Protein AF-0000000073322825 (afdb_homodimer)

Nearest PDB structures (foldseek):
  4peq-assembly2_D  TM=6.341E-01  e=3.362E+00  Bos taurus
  4peq-assembly1_B  TM=6.415E-01  e=4.597E+00  Bos taurus
  4b5w-assembly1_C  TM=5.321E-01  e=7.582E+00  Escherichia coli ATCC 8739
  4peq-assembly2_D  TM=6.323E-01  e=3.858E+00  Bos taurus
  4b5w-assembly1_C  TM=5.317E-01  e=6.401E+00  Escherichia coli ATCC 8739

Structure (mmCIF, N/CA/C/O backbone):
data_AF-0000000073322825-model_v1
#
loop_
_entity.id
_entity.type
_entity.pdbx_description
1 polymer 'F-box domain-containing protein'
#
loop_
_atom_site.group_PDB
_atom_site.id
_atom_site.type_symbol
_atom_site.label_atom_id
_atom_site.label_alt_id
_atom_site.label_comp_id
_atom_site.label_asym_id
_atom_site.label_entity_id
_atom_site.label_seq_id
_atom_site.pdbx_PDB_ins_code
_atom_site.Cartn_x
_atom_site.Cartn_y
_atom_site.Cartn_z
_atom_site.occupancy
_atom_site.B_iso_or_equiv
_atom_site.auth_seq_id
_atom_site.auth_comp_id
_atom_site.auth_asym_id
_atom_site.auth_atom_id
_atom_site.pdbx_PDB_model_num
ATOM 1 N N . MET A 1 1 ? 10.461 -23.422 11.938 1 33.81 1 MET A N 1
ATOM 2 C CA . MET A 1 1 ? 11.148 -22.219 11.445 1 33.81 1 MET A CA 1
ATOM 3 C C . MET A 1 1 ? 10.32 -20.969 11.688 1 33.81 1 MET A C 1
ATOM 5 O O . MET A 1 1 ? 9.141 -20.922 11.328 1 33.81 1 MET A O 1
ATOM 9 N N . GLU A 1 2 ? 10.523 -20.312 12.672 1 39.19 2 GLU A N 1
ATOM 10 C CA . GLU A 1 2 ? 9.805 -19.172 13.25 1 39.19 2 GLU A CA 1
ATOM 11 C C . GLU A 1 2 ? 9.414 -18.156 12.172 1 39.19 2 GLU A C 1
ATOM 13 O O . GLU A 1 2 ? 10.188 -17.906 11.242 1 39.19 2 GLU A O 1
ATOM 18 N N . LYS A 1 3 ? 8.266 -18.156 11.656 1 46.22 3 LYS A N 1
ATOM 19 C CA . LYS A 1 3 ? 7.719 -17.234 10.656 1 46.22 3 LYS A CA 1
ATOM 20 C C . LYS A 1 3 ? 8.398 -15.875 10.734 1 46.22 3 LYS A C 1
ATOM 22 O O . LYS A 1 3 ? 8.336 -15.203 11.758 1 46.22 3 LYS A O 1
ATOM 27 N N . GLU A 1 4 ? 9.648 -15.734 10.367 1 50.84 4 GLU A N 1
ATOM 28 C CA . GLU A 1 4 ? 10.375 -14.469 10.422 1 50.84 4 GLU A CA 1
ATOM 29 C C . GLU A 1 4 ? 9.492 -13.305 9.992 1 50.84 4 GLU A C 1
ATOM 31 O O . GLU A 1 4 ? 9.172 -13.164 8.812 1 50.84 4 GLU A O 1
ATOM 36 N N . GLU A 1 5 ? 8.477 -13.062 10.82 1 55.41 5 GLU A N 1
ATOM 37 C CA . GLU A 1 5 ? 7.727 -11.836 10.562 1 55.41 5 GLU A CA 1
ATOM 38 C C . GLU A 1 5 ? 8.648 -10.727 10.047 1 55.41 5 GLU A C 1
ATOM 40 O O . GLU A 1 5 ? 9.805 -10.641 10.453 1 55.41 5 GLU A O 1
ATOM 45 N N . ALA A 1 6 ? 8.398 -10.297 8.891 1 61.34 6 ALA A N 1
ATOM 46 C CA . ALA A 1 6 ? 9.18 -9.148 8.445 1 61.34 6 ALA A CA 1
ATOM 47 C C . ALA A 1 6 ? 9.383 -8.148 9.578 1 61.34 6 ALA A C 1
ATOM 49 O O . ALA A 1 6 ? 8.5 -7.961 10.414 1 61.34 6 ALA A O 1
ATOM 50 N N . GLY A 1 7 ? 10.617 -7.754 9.867 1 70.19 7 GLY A N 1
ATOM 51 C CA . GLY A 1 7 ? 11.023 -6.805 10.898 1 70.19 7 GLY A CA 1
ATOM 52 C C . GLY A 1 7 ? 10.047 -5.656 11.062 1 70.19 7 GLY A C 1
ATOM 53 O O . GLY A 1 7 ? 9.75 -5.242 12.188 1 70.19 7 GLY A O 1
ATOM 54 N N . ILE A 1 8 ? 9.297 -5.32 9.922 1 74.44 8 ILE A N 1
ATOM 55 C CA . ILE A 1 8 ? 8.414 -4.16 10.008 1 74.44 8 ILE A CA 1
ATOM 56 C C . ILE A 1 8 ? 7.125 -4.551 10.734 1 74.44 8 ILE A C 1
ATOM 58 O O . ILE A 1 8 ? 6.516 -3.723 11.406 1 74.44 8 ILE A O 1
ATOM 62 N N . ASP A 1 9 ? 6.789 -5.762 10.656 1 76.94 9 ASP A N 1
ATOM 63 C CA . ASP A 1 9 ? 5.566 -6.219 11.312 1 76.94 9 ASP A CA 1
ATOM 64 C C . ASP A 1 9 ? 5.719 -6.172 12.836 1 76.94 9 ASP A C 1
ATOM 66 O O . ASP A 1 9 ? 4.723 -6.102 13.555 1 76.94 9 ASP A O 1
ATOM 70 N N . ARG A 1 10 ? 6.91 -6.18 13.219 1 82.12 10 ARG A N 1
ATOM 71 C CA . ARG A 1 10 ? 7.168 -6.133 14.656 1 82.12 10 ARG A CA 1
ATOM 72 C C . ARG A 1 10 ? 7.199 -4.691 15.156 1 82.12 10 ARG A C 1
ATOM 74 O O . ARG A 1 10 ? 7.102 -4.449 16.359 1 82.12 10 ARG A O 1
ATOM 81 N N . LEU A 1 11 ? 7.285 -3.787 14.273 1 87.44 11 LEU A N 1
ATOM 82 C CA . LEU A 1 11 ? 7.348 -2.379 14.656 1 87.44 11 LEU A CA 1
ATOM 83 C C . LEU A 1 11 ? 5.953 -1.834 14.945 1 87.44 11 LEU A C 1
ATOM 85 O O . LEU A 1 11 ? 5.07 -1.881 14.078 1 87.44 11 LEU A O 1
ATOM 89 N N . PRO A 1 12 ? 5.75 -1.306 16.234 1 93.94 12 PRO A N 1
ATOM 90 C CA . PRO A 1 12 ? 4.461 -0.673 16.516 1 93.94 12 PRO A CA 1
ATOM 91 C C . PRO A 1 12 ? 4.133 0.461 15.547 1 93.94 12 PRO A C 1
ATOM 93 O O . PRO A 1 12 ? 5.023 1.219 15.148 1 93.94 12 PRO A O 1
ATOM 96 N N . ILE A 1 13 ? 2.893 0.511 15.203 1 94.06 13 ILE A N 1
ATOM 97 C CA . ILE A 1 13 ? 2.436 1.501 14.234 1 94.06 13 ILE A CA 1
ATOM 98 C C . ILE A 1 13 ? 2.736 2.906 14.75 1 94.06 13 ILE A C 1
ATOM 100 O O . ILE A 1 13 ? 3.062 3.805 13.969 1 94.06 13 ILE A O 1
ATOM 104 N N . ASP A 1 14 ? 2.645 3.066 16.062 1 94.75 14 ASP A N 1
ATOM 105 C CA . ASP A 1 14 ? 2.889 4.375 16.656 1 94.75 14 ASP A CA 1
ATOM 106 C C . ASP A 1 14 ? 4.336 4.816 16.453 1 94.75 14 ASP A C 1
ATOM 108 O O . ASP A 1 14 ? 4.602 5.992 16.203 1 94.75 14 ASP A O 1
ATOM 112 N N . LEU A 1 15 ? 5.207 3.875 16.562 1 95.44 15 LEU A N 1
ATOM 113 C CA . LEU A 1 15 ? 6.609 4.191 16.297 1 95.44 15 LEU A CA 1
ATOM 114 C C . LEU A 1 15 ? 6.832 4.535 14.836 1 95.44 15 LEU A C 1
ATOM 116 O O . LEU A 1 15 ? 7.551 5.488 14.523 1 95.44 15 LEU A O 1
ATOM 120 N N . LEU A 1 16 ? 6.285 3.756 13.938 1 95.62 16 LEU A N 1
ATOM 121 C CA . LEU A 1 16 ? 6.391 4.039 12.508 1 95.62 16 LEU A CA 1
ATOM 122 C C . LEU A 1 16 ? 5.82 5.418 12.188 1 95.62 16 LEU A C 1
ATOM 124 O O . LEU A 1 16 ? 6.438 6.191 11.445 1 95.62 16 LEU A O 1
ATOM 128 N N . ALA A 1 17 ? 4.719 5.723 12.781 1 95.75 17 ALA A N 1
ATOM 129 C CA . ALA A 1 17 ? 4.113 7.043 12.602 1 95.75 17 ALA A CA 1
ATOM 130 C C . ALA A 1 17 ? 5.039 8.141 13.109 1 95.75 17 ALA A C 1
ATOM 132 O O . ALA A 1 17 ? 5.137 9.211 12.5 1 95.75 17 ALA A O 1
ATOM 133 N N . TYR A 1 18 ? 5.645 7.926 14.266 1 96.31 18 TYR A N 1
ATOM 134 C CA . TYR A 1 18 ? 6.594 8.883 14.82 1 96.31 18 TYR A CA 1
ATOM 135 C C . TYR A 1 18 ? 7.738 9.141 13.852 1 96.31 18 TYR A C 1
ATOM 137 O O . TYR A 1 18 ? 8.109 10.289 13.609 1 96.31 18 TYR A O 1
ATOM 145 N N . ILE A 1 19 ? 8.289 8.07 13.273 1 95.81 19 ILE A N 1
ATOM 146 C CA . ILE A 1 19 ? 9.367 8.188 12.305 1 95.81 19 ILE A CA 1
ATOM 147 C C . ILE A 1 19 ? 8.898 9.016 11.109 1 95.81 19 ILE A C 1
ATOM 149 O O . ILE A 1 19 ? 9.594 9.938 10.68 1 95.81 19 ILE A O 1
ATOM 153 N N . PHE A 1 20 ? 7.762 8.797 10.609 1 96.06 20 PHE A N 1
ATOM 154 C CA . PHE A 1 20 ? 7.254 9.531 9.461 1 96.06 20 PHE A CA 1
ATOM 155 C C . PHE A 1 20 ? 6.922 10.969 9.852 1 96.06 20 PHE A C 1
ATOM 157 O O . PHE A 1 20 ? 6.957 11.867 9.008 1 96.06 20 PHE A O 1
ATOM 164 N N . GLY A 1 21 ? 6.609 11.156 11.086 1 94.75 21 GLY A N 1
ATOM 165 C CA . GLY A 1 21 ? 6.383 12.5 11.594 1 94.75 21 GLY A CA 1
ATOM 166 C C . GLY A 1 21 ? 7.617 13.383 11.516 1 94.75 21 GLY A C 1
ATOM 167 O O . GLY A 1 21 ? 7.512 14.609 11.516 1 94.75 21 GLY A O 1
ATOM 168 N N . LEU A 1 22 ? 8.766 12.758 11.461 1 94.81 22 LEU A N 1
ATOM 169 C CA . LEU A 1 22 ? 10.016 13.492 11.352 1 94.81 22 LEU A CA 1
ATOM 170 C C . LEU A 1 22 ? 10.242 13.977 9.922 1 94.81 22 LEU A C 1
ATOM 172 O O . LEU A 1 22 ? 11.086 14.844 9.688 1 94.81 22 LEU A O 1
ATOM 176 N N . ILE A 1 23 ? 9.531 13.414 8.992 1 92.31 23 ILE A N 1
ATOM 177 C CA . ILE A 1 23 ? 9.602 13.836 7.602 1 92.31 23 ILE A CA 1
ATOM 178 C C . ILE A 1 23 ? 8.688 15.039 7.383 1 92.31 23 ILE A C 1
ATOM 180 O O . ILE A 1 23 ? 7.461 14.922 7.457 1 92.31 23 ILE A O 1
ATOM 184 N N . THR A 1 24 ? 9.242 16.109 7.109 1 85.88 24 THR A N 1
ATOM 185 C CA . THR A 1 24 ? 8.484 17.359 7.121 1 85.88 24 THR A CA 1
ATOM 186 C C . THR A 1 24 ? 7.809 17.594 5.773 1 85.88 24 THR A C 1
ATOM 188 O O . THR A 1 24 ? 6.617 17.906 5.719 1 85.88 24 THR A O 1
ATOM 191 N N . PRO A 1 25 ? 8.609 17.438 4.711 1 86 25 PRO A N 1
ATOM 192 C CA . PRO A 1 25 ? 7.949 17.734 3.436 1 86 25 PRO A CA 1
ATOM 193 C C . PRO A 1 25 ? 6.859 16.703 3.094 1 86 25 PRO A C 1
ATOM 195 O O . PRO A 1 25 ? 7.105 15.5 3.131 1 86 25 PRO A O 1
ATOM 198 N N . PHE A 1 26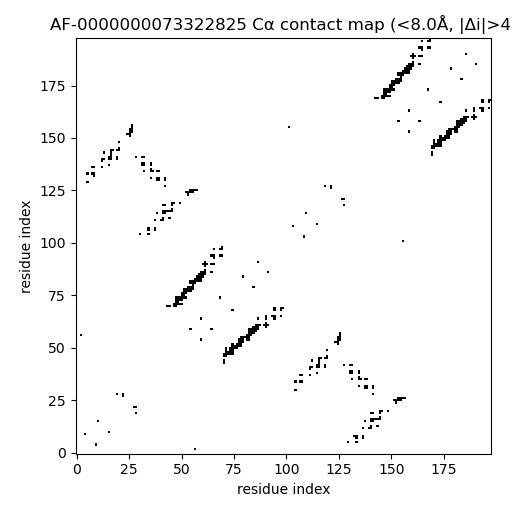 ? 5.758 17.094 2.738 1 86.19 26 PHE A N 1
ATOM 199 C CA . PHE A 1 26 ? 4.648 16.234 2.33 1 86.19 26 PHE A CA 1
ATOM 200 C C . PHE A 1 26 ? 5.039 15.367 1.139 1 86.19 26 PHE A C 1
ATOM 202 O O . PHE A 1 26 ? 4.613 14.219 1.033 1 86.19 26 PHE A O 1
ATOM 209 N N . THR A 1 27 ? 5.816 15.93 0.306 1 83.81 27 THR A N 1
ATOM 210 C CA . THR A 1 27 ? 6.219 15.227 -0.907 1 83.81 27 THR A CA 1
ATOM 211 C C . THR A 1 27 ? 6.902 13.898 -0.565 1 83.81 27 THR A C 1
ATOM 213 O O . THR A 1 27 ? 6.691 12.898 -1.245 1 83.81 27 THR A O 1
ATOM 216 N N . ASP A 1 28 ? 7.66 14 0.464 1 87.62 28 ASP A N 1
ATOM 217 C CA . ASP A 1 28 ? 8.375 12.789 0.86 1 87.62 28 ASP A CA 1
ATOM 218 C C . ASP A 1 28 ? 7.414 11.75 1.436 1 87.62 28 ASP A C 1
ATOM 220 O O . ASP A 1 28 ? 7.562 10.547 1.184 1 87.62 28 ASP A O 1
ATOM 224 N N . LEU A 1 29 ? 6.434 12.133 2.182 1 90.38 29 LEU A N 1
ATOM 225 C CA . LEU A 1 29 ? 5.426 11.227 2.717 1 90.38 29 LEU A CA 1
ATOM 226 C C . LEU A 1 29 ? 4.574 10.641 1.599 1 90.38 29 LEU A C 1
ATOM 228 O O . LEU A 1 29 ? 4.305 9.43 1.582 1 90.38 29 LEU A O 1
ATOM 232 N N . ALA A 1 30 ? 4.195 11.508 0.739 1 87.19 30 ALA A N 1
ATOM 233 C CA . ALA A 1 30 ? 3.416 11.062 -0.414 1 87.19 30 ALA A CA 1
ATOM 234 C C . ALA A 1 30 ? 4.191 10.047 -1.244 1 87.19 30 ALA A C 1
ATOM 236 O O . ALA A 1 30 ? 3.609 9.102 -1.789 1 87.19 30 ALA A O 1
ATOM 237 N N . GLN A 1 31 ? 5.469 10.258 -1.362 1 89.31 31 GLN A N 1
ATOM 238 C CA . GLN A 1 31 ? 6.312 9.336 -2.119 1 89.31 31 GLN A CA 1
ATOM 239 C C . GLN A 1 31 ? 6.348 7.957 -1.464 1 89.31 31 GLN A C 1
ATOM 241 O O . GLN A 1 31 ? 6.328 6.934 -2.152 1 89.31 31 GLN A O 1
ATOM 246 N N . ALA A 1 32 ? 6.457 7.945 -0.155 1 92.06 32 ALA A N 1
ATOM 247 C CA . ALA A 1 32 ? 6.441 6.668 0.553 1 92.06 32 ALA A CA 1
ATOM 248 C C . ALA A 1 32 ? 5.164 5.891 0.255 1 92.06 32 ALA A C 1
ATOM 250 O O . ALA A 1 32 ? 5.207 4.684 -0.008 1 92.06 32 ALA A O 1
ATOM 251 N N . SER A 1 33 ? 4.066 6.555 0.236 1 91.5 33 SER A N 1
ATOM 252 C CA . SER A 1 33 ? 2.783 5.922 -0.064 1 91.5 33 SER A CA 1
ATOM 253 C C . SER A 1 33 ? 2.717 5.473 -1.521 1 91.5 33 SER A C 1
ATOM 255 O O . SER A 1 33 ? 2.215 4.391 -1.818 1 91.5 33 SER A O 1
ATOM 257 N N . SER A 1 34 ? 3.215 6.332 -2.371 1 89.88 34 SER A N 1
ATOM 258 C CA . SER A 1 34 ? 3.197 6.016 -3.795 1 89.88 34 SER A CA 1
ATOM 259 C C . SER A 1 34 ? 4.055 4.793 -4.102 1 89.88 34 SER A C 1
ATOM 261 O O . SER A 1 34 ? 3.662 3.938 -4.895 1 89.88 34 SER A O 1
ATOM 263 N N . VAL A 1 35 ? 5.207 4.746 -3.531 1 93.38 35 VAL A N 1
ATOM 264 C CA . VAL A 1 35 ? 6.086 3.592 -3.697 1 93.38 35 VAL A CA 1
ATOM 265 C C . VAL A 1 35 ? 5.363 2.326 -3.244 1 93.38 35 VAL A C 1
ATOM 267 O O . VAL A 1 35 ? 5.375 1.312 -3.945 1 93.38 35 VAL A O 1
ATOM 270 N N . CYS A 1 36 ? 4.73 2.422 -2.107 1 94.69 36 CYS A N 1
ATOM 271 C CA . CYS A 1 36 ? 3.99 1.275 -1.593 1 94.69 36 CYS A CA 1
ATOM 272 C C . CYS A 1 36 ? 2.893 0.855 -2.562 1 94.69 36 CYS A C 1
ATOM 274 O O . CYS A 1 36 ? 2.689 -0.336 -2.799 1 94.69 36 CYS A O 1
ATOM 276 N N . ARG A 1 37 ? 2.258 1.767 -3.096 1 93.5 37 ARG A N 1
ATOM 277 C CA . ARG A 1 37 ? 1.212 1.46 -4.066 1 93.5 37 ARG A CA 1
ATOM 278 C C . ARG A 1 37 ? 1.789 0.751 -5.289 1 93.5 37 ARG A C 1
ATOM 280 O O . ARG A 1 37 ? 1.232 -0.244 -5.754 1 93.5 37 ARG A O 1
ATOM 287 N N . LYS A 1 38 ? 2.814 1.226 -5.781 1 94.5 38 LYS A N 1
ATOM 288 C CA . LYS A 1 38 ? 3.438 0.665 -6.98 1 94.5 38 LYS A CA 1
ATOM 289 C C . LYS A 1 38 ? 3.951 -0.749 -6.719 1 94.5 38 LYS A C 1
ATOM 291 O O . LYS A 1 38 ? 3.793 -1.636 -7.562 1 94.5 38 LYS A O 1
ATOM 296 N N . TRP A 1 39 ? 4.598 -0.937 -5.617 1 95.38 39 TRP A N 1
ATOM 297 C CA . TRP A 1 39 ? 5.082 -2.262 -5.242 1 95.38 39 TRP A CA 1
ATOM 298 C C . TRP A 1 39 ? 3.93 -3.258 -5.152 1 95.38 39 TRP A C 1
ATOM 300 O O . TRP A 1 39 ? 4.027 -4.375 -5.668 1 95.38 39 TRP A O 1
ATOM 310 N N . LYS A 1 40 ? 2.91 -2.832 -4.562 1 95.38 40 LYS A N 1
ATOM 311 C CA . LYS A 1 40 ? 1.752 -3.711 -4.43 1 95.38 40 LYS A CA 1
ATOM 312 C C . LYS A 1 40 ? 1.177 -4.074 -5.797 1 95.38 40 LYS A C 1
ATOM 314 O O . LYS A 1 40 ? 0.806 -5.227 -6.035 1 95.38 40 LYS A O 1
ATOM 319 N N . GLU A 1 41 ? 1.138 -3.102 -6.609 1 95.81 41 GLU A N 1
ATOM 320 C CA . GLU A 1 41 ? 0.657 -3.373 -7.961 1 95.81 41 GLU A CA 1
ATOM 321 C C . GLU A 1 41 ? 1.585 -4.336 -8.695 1 95.81 41 GLU A C 1
ATOM 323 O O . GLU A 1 41 ? 1.124 -5.215 -9.422 1 95.81 41 GLU A O 1
ATOM 328 N N . GLY A 1 42 ? 2.838 -4.137 -8.562 1 96.06 42 GLY A N 1
ATOM 329 C CA . GLY A 1 42 ? 3.799 -5.062 -9.141 1 96.06 42 GLY A CA 1
ATOM 330 C C . GLY A 1 42 ? 3.635 -6.484 -8.648 1 96.06 42 GLY A C 1
ATOM 331 O O . GLY A 1 42 ? 3.674 -7.434 -9.43 1 96.06 42 GLY A O 1
ATOM 332 N N . VAL A 1 43 ? 3.416 -6.648 -7.379 1 96.06 43 VAL A N 1
ATOM 333 C CA . VAL A 1 43 ? 3.199 -7.965 -6.789 1 96.06 43 VAL A CA 1
ATOM 334 C C . VAL A 1 43 ? 1.938 -8.594 -7.379 1 96.06 43 VAL A C 1
ATOM 336 O O . VAL A 1 43 ? 1.949 -9.758 -7.781 1 96.06 43 VAL A O 1
ATOM 339 N N . LYS A 1 44 ? 0.86 -7.848 -7.426 1 95.56 44 LYS A N 1
ATOM 340 C CA . LYS A 1 44 ? -0.404 -8.336 -7.973 1 95.56 44 LYS A CA 1
ATOM 341 C C . LYS A 1 44 ? -0.231 -8.82 -9.406 1 95.56 44 LYS A C 1
ATOM 343 O O . LYS A 1 44 ? -0.708 -9.898 -9.766 1 95.56 44 LYS A O 1
ATOM 348 N N . GLN A 1 45 ? 0.434 -8.039 -10.156 1 96.19 45 GLN A N 1
ATOM 349 C CA . GLN A 1 45 ? 0.633 -8.406 -11.555 1 96.19 45 GLN A CA 1
ATOM 350 C C . GLN A 1 45 ? 1.507 -9.648 -11.68 1 96.19 45 GLN A C 1
ATOM 352 O O . GLN A 1 45 ? 1.275 -10.492 -12.547 1 96.19 45 GLN A O 1
ATOM 357 N N . SER A 1 46 ? 2.486 -9.734 -10.906 1 95.56 46 SER A N 1
ATOM 358 C CA . SER A 1 46 ? 3.33 -10.93 -10.898 1 95.56 46 SER A CA 1
ATOM 359 C C . SER A 1 46 ? 2.521 -12.172 -10.562 1 95.56 46 SER A C 1
ATOM 361 O O . SER A 1 46 ? 2.66 -13.203 -11.227 1 95.56 46 SER A O 1
ATOM 363 N N . LEU A 1 47 ? 1.72 -12.078 -9.523 1 93.75 47 LEU A N 1
ATOM 364 C CA . LEU A 1 47 ? 0.874 -13.195 -9.117 1 93.75 47 LEU A CA 1
ATOM 365 C C . LEU A 1 47 ? -0.067 -13.602 -10.242 1 93.75 47 LEU A C 1
ATOM 367 O O . LEU A 1 47 ? -0.311 -14.789 -10.453 1 93.75 47 LEU A O 1
ATOM 371 N N . ALA A 1 48 ? -0.541 -12.633 -10.93 1 94.19 48 ALA A N 1
ATOM 372 C CA . ALA A 1 48 ? -1.486 -12.883 -12.016 1 94.19 48 ALA A CA 1
ATOM 373 C C . ALA A 1 48 ? -0.855 -13.734 -13.109 1 94.19 48 ALA A C 1
ATOM 375 O O . ALA A 1 48 ? -1.556 -14.461 -13.82 1 94.19 48 ALA A O 1
ATOM 376 N N . GLN A 1 49 ? 0.399 -13.711 -13.195 1 93.69 49 GLN A N 1
ATOM 377 C CA . GLN A 1 49 ? 1.106 -14.383 -14.281 1 93.69 49 GLN A CA 1
ATOM 378 C C . GLN A 1 49 ? 1.552 -15.781 -13.867 1 93.69 49 GLN A C 1
ATOM 380 O O . GLN A 1 49 ? 2.035 -16.562 -14.703 1 93.69 49 GLN A O 1
ATOM 385 N N . ARG A 1 50 ? 1.325 -16.109 -12.711 1 92.25 50 ARG A N 1
ATOM 386 C CA . ARG A 1 50 ? 1.813 -17.406 -12.211 1 92.25 50 ARG A CA 1
ATOM 387 C C . ARG A 1 50 ? 0.841 -18.531 -12.555 1 92.25 50 ARG A C 1
ATOM 389 O O . ARG A 1 50 ? -0.376 -18.344 -12.5 1 92.25 50 ARG A O 1
ATOM 396 N N . ASN A 1 51 ? 1.43 -19.703 -12.836 1 92 51 ASN A N 1
ATOM 397 C CA . ASN A 1 51 ? 0.629 -20.875 -13.133 1 92 51 ASN A CA 1
ATOM 398 C C . ASN A 1 51 ? 0.463 -21.766 -11.906 1 92 51 ASN A C 1
ATOM 400 O O . ASN A 1 51 ? -0.411 -22.641 -11.875 1 92 51 ASN A O 1
ATOM 404 N N . SER A 1 52 ? 1.314 -21.531 -10.961 1 89.19 52 SER A N 1
ATOM 405 C CA . SER A 1 52 ? 1.259 -22.328 -9.734 1 89.19 52 SER A CA 1
ATOM 406 C C . SER A 1 52 ? 1.56 -21.453 -8.516 1 89.19 52 SER A C 1
ATOM 408 O O . SER A 1 52 ? 2.369 -20.531 -8.586 1 89.19 52 SER A O 1
ATOM 410 N N . LEU A 1 53 ? 0.874 -21.75 -7.434 1 87.31 53 LEU A N 1
ATOM 411 C CA . LEU A 1 53 ? 1.097 -21.062 -6.164 1 87.31 53 LEU A CA 1
ATOM 412 C C . LEU A 1 53 ? 1.081 -22.047 -5 1 87.31 53 LEU A C 1
ATOM 414 O O . LEU A 1 53 ? 0.306 -23 -5.004 1 87.31 53 LEU A O 1
ATOM 418 N N . SER A 1 54 ? 2.043 -21.797 -4.152 1 83.62 54 SER A N 1
ATOM 419 C CA . SER A 1 54 ? 2.064 -22.547 -2.898 1 83.62 54 SER A CA 1
ATOM 420 C C . SER A 1 54 ? 1.957 -21.609 -1.695 1 83.62 54 SER A C 1
ATOM 422 O O . SER A 1 54 ? 2.756 -20.688 -1.548 1 83.62 54 SER A O 1
ATOM 424 N N . PHE A 1 55 ? 1.014 -21.859 -0.869 1 80.69 55 PHE A N 1
ATOM 425 C CA . PHE A 1 55 ? 0.802 -21.031 0.305 1 80.69 55 PHE A CA 1
ATOM 426 C C . PHE A 1 55 ? 1.473 -21.625 1.531 1 80.69 55 PHE A C 1
ATOM 428 O O . PHE A 1 55 ? 1.14 -21.281 2.666 1 80.69 55 PHE A O 1
ATOM 435 N N . SER A 1 56 ? 2.357 -22.469 1.244 1 72.12 56 SER A N 1
ATOM 436 C CA . SER A 1 56 ? 3.07 -23.078 2.355 1 72.12 56 SER A CA 1
ATOM 437 C C . SER A 1 56 ? 3.693 -22.031 3.27 1 72.12 56 SER A C 1
ATOM 439 O O . SER A 1 56 ? 4.379 -21.125 2.801 1 72.12 56 SER A O 1
ATOM 441 N N . GLY A 1 57 ? 3.32 -22.094 4.641 1 67.56 57 GLY A N 1
ATOM 442 C CA . GLY A 1 57 ? 3.889 -21.188 5.633 1 67.56 57 GLY A CA 1
ATOM 443 C C . GLY A 1 57 ? 3.068 -19.938 5.84 1 67.56 57 GLY A C 1
ATOM 444 O O . GLY A 1 57 ? 3.465 -19.047 6.598 1 67.56 57 GLY A O 1
ATOM 445 N N . TRP A 1 58 ? 1.975 -19.844 5.102 1 71.81 58 TRP A N 1
ATOM 446 C CA . TRP A 1 58 ? 1.151 -18.656 5.23 1 71.81 58 TRP A CA 1
ATOM 447 C C . TRP A 1 58 ? -0.251 -19 5.715 1 71.81 58 TRP A C 1
ATOM 449 O O . TRP A 1 58 ? -0.86 -19.953 5.227 1 71.81 58 TRP A O 1
ATOM 459 N N . LYS A 1 59 ? -0.556 -18.375 6.816 1 72.94 59 LYS A N 1
ATOM 460 C CA . LYS A 1 59 ? -1.932 -18.547 7.273 1 72.94 59 LYS A CA 1
ATOM 461 C C . LYS A 1 59 ? -2.898 -17.719 6.438 1 72.94 59 LYS A C 1
ATOM 463 O O . LYS A 1 59 ? -2.775 -16.484 6.371 1 72.94 59 LYS A O 1
ATOM 468 N N . MET A 1 60 ? -3.754 -18.484 5.691 1 75.31 60 MET A N 1
ATOM 469 C CA . MET A 1 60 ? -4.699 -17.781 4.82 1 75.31 60 MET A CA 1
ATOM 470 C C . MET A 1 60 ? -6.133 -18.031 5.273 1 75.31 60 MET A C 1
ATOM 472 O O . MET A 1 60 ? -6.48 -19.125 5.695 1 75.31 60 MET A O 1
ATOM 476 N N . ASP A 1 61 ? -6.816 -16.953 5.359 1 77.44 61 ASP A N 1
ATOM 477 C CA . ASP A 1 61 ? -8.25 -17.094 5.566 1 77.44 61 ASP A CA 1
ATOM 478 C C . ASP A 1 61 ? -9 -17.141 4.238 1 77.44 61 ASP A C 1
ATOM 480 O O . ASP A 1 61 ? -8.391 -17 3.174 1 77.44 61 ASP A O 1
ATOM 484 N N . ASP A 1 62 ? -10.312 -17.344 4.348 1 77.81 62 ASP A N 1
ATOM 485 C CA . ASP A 1 62 ? -11.125 -17.547 3.152 1 77.81 62 ASP A CA 1
ATOM 486 C C . ASP A 1 62 ? -11.094 -16.312 2.254 1 77.81 62 ASP A C 1
ATOM 488 O O . ASP A 1 62 ? -10.977 -16.422 1.033 1 77.81 62 ASP A O 1
ATOM 492 N N . ASP A 1 63 ? -11.219 -15.211 2.844 1 81.06 63 ASP A N 1
ATOM 493 C CA . ASP A 1 63 ? -11.266 -13.977 2.07 1 81.06 63 ASP A CA 1
ATOM 494 C C . ASP A 1 63 ? -9.945 -13.727 1.353 1 81.06 63 ASP A C 1
ATOM 496 O O . ASP A 1 63 ? -9.93 -13.406 0.161 1 81.06 63 ASP A O 1
ATOM 500 N N . SER A 1 64 ? -8.922 -13.898 2.086 1 81.38 64 SER A N 1
ATOM 501 C CA . SER A 1 64 ? -7.605 -13.672 1.499 1 81.38 64 SER A CA 1
ATOM 502 C C . SER A 1 64 ? -7.312 -14.688 0.396 1 81.38 64 SER A C 1
ATOM 504 O O . SER A 1 64 ? -6.742 -14.336 -0.639 1 81.38 64 SER A O 1
ATOM 506 N N . THR A 1 65 ? -7.68 -15.922 0.663 1 80.56 65 THR A N 1
ATOM 507 C CA . THR A 1 65 ? -7.477 -16.953 -0.345 1 80.56 65 THR A CA 1
ATOM 508 C C . THR A 1 65 ? -8.25 -16.625 -1.618 1 80.56 65 THR A C 1
ATOM 510 O O . THR A 1 65 ? -7.711 -16.719 -2.723 1 80.56 65 THR A O 1
ATOM 513 N N . THR A 1 66 ? -9.477 -16.203 -1.45 1 82.56 66 THR A N 1
ATOM 514 C CA . THR A 1 66 ? -10.312 -15.867 -2.594 1 82.56 66 THR A CA 1
ATOM 515 C C . THR A 1 66 ? -9.711 -14.711 -3.383 1 82.56 66 THR A C 1
ATOM 517 O O . THR A 1 66 ? -9.664 -14.75 -4.613 1 82.56 66 THR A O 1
ATOM 520 N N . ARG A 1 67 ? -9.273 -13.781 -2.713 1 85.19 67 ARG A N 1
ATOM 521 C CA . ARG A 1 67 ? -8.664 -12.617 -3.355 1 85.19 67 ARG A CA 1
ATOM 522 C C . ARG A 1 67 ? -7.445 -13.016 -4.18 1 85.19 67 ARG A C 1
ATOM 524 O O . ARG A 1 67 ? -7.28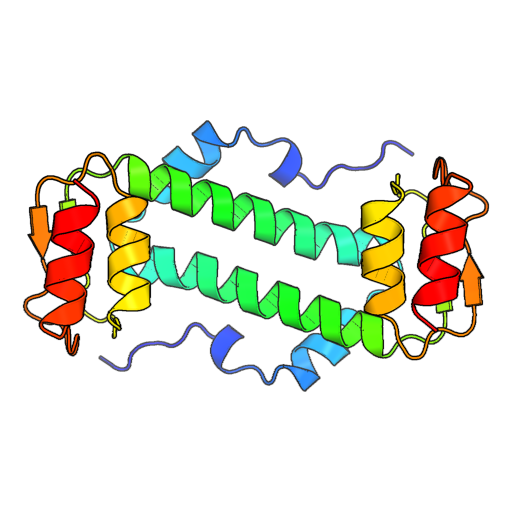5 -12.57 -5.316 1 85.19 67 ARG A O 1
ATOM 531 N N . LEU A 1 68 ? -6.699 -13.875 -3.631 1 85.69 68 LEU A N 1
ATOM 532 C CA . LEU A 1 68 ? -5.465 -14.289 -4.285 1 85.69 68 LEU A CA 1
ATOM 533 C C . LEU A 1 68 ? -5.762 -15.125 -5.527 1 85.69 68 LEU A C 1
ATOM 535 O O . LEU A 1 68 ? -5.094 -14.984 -6.551 1 85.69 68 LEU A O 1
ATOM 539 N N . VAL A 1 69 ? -6.703 -15.961 -5.363 1 83.88 69 VAL A N 1
ATOM 540 C CA . VAL A 1 69 ? -7.059 -16.828 -6.484 1 83.88 69 VAL A CA 1
ATOM 541 C C . VAL A 1 69 ? -7.617 -15.984 -7.629 1 83.88 69 VAL A C 1
ATOM 543 O O . VAL A 1 69 ? -7.34 -16.25 -8.797 1 83.88 69 VAL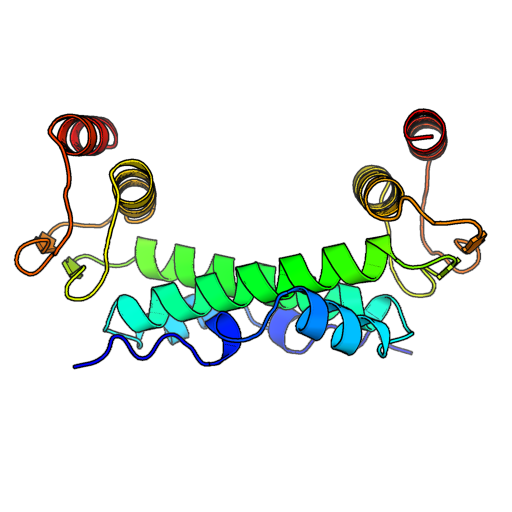 A O 1
ATOM 546 N N . ARG A 1 70 ? -8.383 -15.047 -7.277 1 86.38 70 ARG A N 1
ATOM 547 C CA . ARG A 1 70 ? -8.938 -14.148 -8.289 1 86.38 70 ARG A CA 1
ATOM 548 C C . ARG A 1 70 ? -7.828 -13.352 -8.969 1 86.38 70 ARG A C 1
ATOM 550 O O . ARG A 1 70 ? -7.914 -13.062 -10.164 1 86.38 70 ARG A O 1
ATOM 557 N N . LEU A 1 71 ? -6.871 -13.008 -8.219 1 88.69 71 LEU A N 1
ATOM 558 C CA . LEU A 1 71 ? -5.742 -12.242 -8.734 1 88.69 71 LEU A CA 1
ATOM 559 C C . LEU A 1 71 ? -4.895 -13.086 -9.68 1 88.69 71 LEU A C 1
ATOM 561 O O . LEU A 1 71 ? -4.359 -12.57 -10.664 1 88.69 71 LEU A O 1
ATOM 565 N N . ALA A 1 72 ? -4.836 -14.305 -9.336 1 88.75 72 ALA A N 1
ATOM 566 C CA . ALA A 1 72 ? -4.035 -15.219 -10.141 1 88.75 72 ALA A CA 1
ATOM 567 C C . ALA A 1 72 ? -4.883 -15.883 -11.219 1 88.75 72 ALA A C 1
ATOM 569 O O . ALA A 1 72 ? -5.188 -17.078 -11.133 1 88.75 72 ALA A O 1
ATOM 570 N N . TYR A 1 73 ? -5.156 -15.305 -12.273 1 86 73 TYR A N 1
ATOM 571 C CA . TYR A 1 73 ? -6.105 -15.773 -13.273 1 86 73 TYR A CA 1
ATOM 572 C C . TYR A 1 73 ? -5.48 -16.844 -14.156 1 86 73 TYR A C 1
ATOM 574 O O . TYR A 1 73 ? -6.188 -17.578 -14.852 1 86 73 TYR A O 1
ATOM 582 N N . ASN A 1 74 ? -4.25 -16.938 -14.195 1 88.62 74 ASN A N 1
ATOM 583 C CA . ASN A 1 74 ? -3.57 -17.969 -14.977 1 88.62 74 ASN A CA 1
ATOM 584 C C 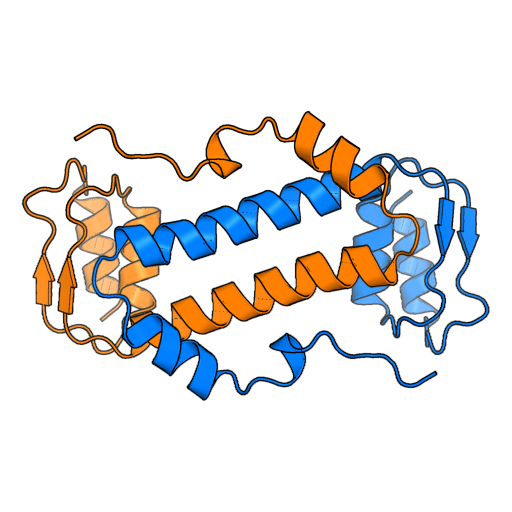. ASN A 1 74 ? -3.244 -19.188 -14.133 1 88.62 74 ASN A C 1
ATOM 586 O O . ASN A 1 74 ? -2.562 -20.109 -14.594 1 88.62 74 ASN A O 1
ATOM 590 N N . LEU A 1 75 ? -3.723 -19.25 -12.969 1 88.5 75 LEU A N 1
ATOM 591 C CA . LEU A 1 75 ? -3.344 -20.281 -12.016 1 88.5 75 LEU A CA 1
ATOM 592 C C . LEU A 1 75 ? -3.857 -21.641 -12.461 1 88.5 75 LEU A C 1
ATOM 594 O O . LEU A 1 75 ? -5.039 -21.797 -12.773 1 88.5 75 LEU A O 1
ATOM 598 N N . LYS A 1 76 ? -3.041 -22.688 -12.453 1 89.44 76 LYS A N 1
ATOM 599 C CA . LYS A 1 76 ? -3.381 -24.062 -12.797 1 89.44 76 LYS A CA 1
ATOM 600 C C . LYS A 1 76 ? -3.242 -24.984 -11.594 1 89.44 76 LYS A C 1
ATOM 602 O O . LYS A 1 76 ? -3.961 -25.984 -11.484 1 89.44 76 LYS A O 1
ATOM 607 N N . GLU A 1 77 ? -2.285 -24.656 -10.727 1 87.69 77 GLU A N 1
ATOM 608 C CA . GLU A 1 77 ? -2.035 -25.484 -9.555 1 87.69 77 GLU A CA 1
ATOM 609 C C . GLU A 1 77 ? -1.955 -24.641 -8.289 1 87.69 77 GLU A C 1
ATOM 611 O O . GLU A 1 77 ? -1.293 -23.594 -8.273 1 87.69 77 GLU A O 1
ATOM 616 N N . LEU A 1 78 ? -2.646 -25.078 -7.277 1 83.94 78 LEU A N 1
ATOM 617 C CA . LEU A 1 78 ? -2.604 -24.438 -5.973 1 83.94 78 LEU A CA 1
ATOM 618 C C . LEU A 1 78 ? -2.309 -25.438 -4.871 1 83.94 78 LEU A C 1
ATOM 620 O O . LEU A 1 78 ? -3.029 -26.438 -4.723 1 83.94 78 LEU A O 1
ATOM 624 N N . ASP A 1 79 ? -1.276 -25.188 -4.305 1 81.5 79 ASP A N 1
ATOM 625 C CA . ASP A 1 79 ? -0.887 -26.016 -3.172 1 81.5 79 ASP A CA 1
ATOM 626 C C . ASP A 1 79 ? -1.214 -25.328 -1.849 1 81.5 79 ASP A C 1
ATOM 628 O O . ASP A 1 79 ? -0.632 -24.281 -1.521 1 81.5 79 ASP A O 1
ATOM 632 N N . MET A 1 80 ? -2.145 -25.953 -1.103 1 74.88 80 MET A N 1
ATOM 633 C CA . MET A 1 80 ? -2.578 -25.406 0.181 1 74.88 80 MET A CA 1
ATOM 634 C C . MET A 1 80 ? -2.127 -26.297 1.332 1 74.88 80 MET A C 1
ATOM 636 O O . MET A 1 80 ? -2.561 -26.109 2.471 1 74.88 80 MET A O 1
ATOM 640 N N . SER A 1 81 ? -1.631 -27.625 1.003 1 65.94 81 SER A N 1
ATOM 641 C CA . SER A 1 81 ? -1.4 -28.734 1.916 1 65.94 81 SER A CA 1
ATOM 642 C C . SER A 1 81 ? -0.763 -28.266 3.219 1 65.94 81 SER A C 1
ATOM 644 O O . SER A 1 81 ? -1.033 -28.812 4.285 1 65.94 81 SER A O 1
ATOM 646 N N . ARG A 1 82 ? 0.295 -27.703 3.248 1 58.38 82 ARG A N 1
ATOM 647 C CA . ARG A 1 82 ? 0.978 -27.438 4.512 1 58.38 82 ARG A CA 1
ATOM 648 C C . ARG A 1 82 ? 0.32 -26.281 5.258 1 58.38 82 ARG A C 1
ATOM 650 O O . ARG A 1 82 ? 0.96 -25.625 6.078 1 58.38 82 ARG A O 1
ATOM 657 N N . TRP A 1 83 ? -0.763 -26 4.77 1 54.09 83 TRP A N 1
ATOM 658 C CA . TRP A 1 83 ? -1.338 -24.734 5.184 1 54.09 83 TRP A CA 1
ATOM 659 C C . TRP A 1 83 ? -2.037 -24.859 6.535 1 54.09 83 TRP A C 1
ATOM 661 O O . TRP A 1 83 ? -2.617 -25.906 6.84 1 54.09 83 TRP A O 1
ATOM 671 N N . GLY A 1 84 ? -1.471 -24.453 7.5 1 55.91 84 GLY A N 1
ATOM 672 C CA . GLY A 1 84 ? -2.316 -23.984 8.586 1 55.91 84 GLY A CA 1
ATOM 673 C C . GLY A 1 84 ? -3.576 -23.297 8.109 1 55.91 84 GLY A C 1
ATOM 674 O O . GLY A 1 84 ? -4.148 -22.469 8.828 1 55.91 84 GLY A O 1
ATOM 675 N N . CYS A 1 85 ? -3.814 -23.297 6.762 1 55.34 85 CYS A N 1
ATOM 676 C CA . CYS A 1 85 ? -4.91 -22.531 6.172 1 55.34 85 CYS A CA 1
ATOM 677 C C . CYS A 1 85 ? -6.25 -23.203 6.441 1 55.34 85 CYS A C 1
ATOM 679 O O . CYS A 1 85 ? -6.379 -24.422 6.301 1 55.34 85 CYS A O 1
ATOM 681 N N . GLN A 1 86 ? -6.906 -22.766 7.328 1 61.75 86 GLN A N 1
ATOM 682 C CA . GLN A 1 86 ? -8.281 -23.203 7.562 1 61.75 86 GLN A CA 1
ATOM 683 C C . GLN A 1 86 ? -9.211 -22.719 6.457 1 61.75 86 GLN A C 1
ATOM 685 O O . GLN A 1 86 ? -9.797 -21.641 6.566 1 61.75 86 GLN A O 1
ATOM 690 N N . ILE A 1 87 ? -8.945 -23.156 5.234 1 63.78 87 ILE A N 1
ATOM 691 C CA . ILE A 1 87 ? -9.938 -22.781 4.238 1 63.78 87 ILE A CA 1
ATOM 692 C C . ILE A 1 87 ? -11.242 -23.531 4.504 1 63.78 87 ILE A C 1
ATOM 694 O O . ILE A 1 87 ? -11.234 -24.734 4.758 1 63.78 87 ILE A O 1
ATOM 698 N N . THR A 1 88 ? -12.148 -22.812 4.797 1 67.62 88 THR A N 1
ATOM 699 C CA . THR A 1 88 ? -13.453 -23.406 5.047 1 67.62 88 THR A CA 1
ATOM 700 C C . THR A 1 88 ? -14.18 -23.703 3.736 1 67.62 88 THR A C 1
ATOM 702 O O . THR A 1 88 ? -13.672 -23.391 2.658 1 67.62 88 THR A O 1
ATOM 705 N N . ASP A 1 89 ? -15.266 -24.438 3.82 1 69.25 89 ASP A N 1
ATOM 706 C CA . ASP A 1 89 ? -16.141 -24.719 2.688 1 69.25 89 ASP A CA 1
ATOM 707 C C . ASP A 1 89 ? -16.531 -23.438 1.95 1 69.25 89 ASP A C 1
ATOM 709 O O . ASP A 1 89 ? -16.625 -23.438 0.722 1 69.25 89 ASP A O 1
ATOM 713 N N . ASN A 1 90 ? -16.656 -22.422 2.609 1 65 90 ASN A N 1
ATOM 714 C CA . ASN A 1 90 ? -17 -21.141 2.021 1 65 90 ASN A CA 1
ATOM 715 C C . ASN A 1 90 ? -15.883 -20.609 1.121 1 65 90 ASN A C 1
ATOM 717 O O . ASN A 1 90 ? -16.156 -20.094 0.034 1 65 90 ASN A O 1
ATOM 721 N N . GLY A 1 91 ? -14.781 -20.812 1.601 1 65.25 91 GLY A N 1
ATOM 722 C CA . GLY A 1 91 ? -13.648 -20.391 0.795 1 65.25 91 GLY A CA 1
ATOM 723 C C . GLY A 1 91 ? -13.531 -21.141 -0.514 1 65.25 91 GLY A C 1
ATOM 724 O O . GLY A 1 91 ? -13.305 -20.547 -1.566 1 65.25 91 GLY A O 1
ATOM 725 N N . LEU A 1 92 ? -13.695 -22.438 -0.348 1 71.06 92 LEU A N 1
ATOM 726 C CA . LEU A 1 92 ? -13.664 -23.281 -1.537 1 71.06 92 LEU A CA 1
ATOM 727 C C . LEU A 1 92 ? -14.742 -22.859 -2.533 1 71.06 92 LEU A C 1
ATOM 729 O O . LEU A 1 92 ? -14.5 -22.844 -3.742 1 71.06 92 LEU A O 1
ATOM 733 N N . TYR A 1 93 ? -15.82 -22.547 -1.983 1 69 93 TYR A N 1
ATOM 734 C CA . TYR A 1 93 ? -16.938 -22.094 -2.816 1 69 93 TYR A CA 1
ATOM 735 C C . TYR A 1 93 ? -16.578 -20.797 -3.539 1 69 93 TYR A C 1
ATOM 737 O O . TYR A 1 93 ? -16.828 -20.672 -4.742 1 69 93 TYR A O 1
ATOM 745 N N . GLN A 1 94 ? -16.047 -19.969 -2.926 1 67.62 94 GLN A N 1
ATOM 746 C CA . GLN A 1 94 ? -15.688 -18.688 -3.51 1 67.62 94 GLN A CA 1
ATOM 747 C C . GLN A 1 94 ? -14.664 -18.859 -4.629 1 67.62 94 GLN A C 1
ATOM 749 O O . GLN A 1 94 ? -14.734 -18.172 -5.648 1 67.62 94 GLN A O 1
ATOM 754 N N . ILE A 1 95 ? -13.82 -19.656 -4.367 1 69 95 ILE A N 1
ATOM 755 C CA . ILE A 1 95 ? -12.781 -19.938 -5.359 1 69 95 ILE A CA 1
ATOM 756 C C . ILE A 1 95 ? -13.422 -20.547 -6.609 1 69 95 ILE A C 1
ATOM 758 O O . ILE A 1 95 ? -13.023 -20.219 -7.73 1 69 95 ILE A O 1
ATOM 762 N N . SER A 1 96 ? -14.352 -21.359 -6.402 1 71.19 96 SER A N 1
ATOM 763 C CA . SER A 1 96 ? -15.016 -22 -7.527 1 71.19 96 SER A CA 1
ATOM 764 C C . SER A 1 96 ? -15.773 -20.984 -8.375 1 71.19 96 SER A C 1
ATOM 766 O O . SER A 1 96 ? -15.984 -21.203 -9.57 1 71.19 96 SER A O 1
ATOM 768 N N . LEU A 1 97 ? -16.203 -19.938 -7.695 1 63.62 97 LEU A N 1
ATOM 769 C CA . LEU A 1 97 ? -16.969 -18.922 -8.406 1 63.62 97 LEU A CA 1
ATOM 770 C C . LEU A 1 97 ? -16.047 -17.984 -9.172 1 63.62 97 LEU A C 1
ATOM 772 O O . LEU A 1 97 ? -16.484 -17.312 -10.109 1 63.62 97 LEU A O 1
ATOM 776 N N . ALA A 1 98 ? -14.961 -17.891 -8.805 1 59.22 98 ALA A N 1
ATOM 777 C CA . ALA A 1 98 ? -14.047 -16.953 -9.445 1 59.22 98 ALA A CA 1
ATOM 778 C C . ALA A 1 98 ? -13.578 -17.469 -10.797 1 59.22 98 ALA A C 1
ATOM 780 O O . ALA A 1 98 ? -12.977 -16.734 -11.578 1 59.22 98 ALA A O 1
ATOM 781 N N . ASN A 1 99 ? -13.672 -18.719 -11.148 1 55.41 99 ASN A N 1
ATOM 782 C CA . ASN A 1 99 ? -13.398 -19.312 -12.461 1 55.41 99 ASN A CA 1
ATOM 783 C C . ASN A 1 99 ? -14.57 -19.109 -13.414 1 55.41 99 ASN A C 1
ATOM 785 O O . ASN A 1 99 ? -15.727 -19.312 -13.039 1 55.41 99 ASN A O 1
ATOM 789 N N . MET B 1 1 ? 12.609 22.922 -10.172 1 33.56 1 MET B N 1
ATOM 790 C CA . MET B 1 1 ? 13.195 21.734 -9.555 1 33.56 1 MET B CA 1
ATOM 791 C C . MET B 1 1 ? 12.422 20.469 -9.938 1 33.56 1 MET B C 1
ATOM 793 O O . MET B 1 1 ? 11.195 20.438 -9.812 1 33.56 1 MET B O 1
ATOM 797 N N . GLU B 1 2 ? 12.812 19.828 -10.883 1 39.31 2 GLU B N 1
ATOM 798 C CA . GLU B 1 2 ? 12.219 18.688 -11.578 1 39.31 2 GLU B CA 1
ATOM 799 C C . GLU B 1 2 ? 11.641 17.688 -10.586 1 39.31 2 GLU B C 1
ATOM 801 O O . GLU B 1 2 ? 12.242 17.422 -9.539 1 39.31 2 GLU B O 1
ATOM 806 N N . LYS B 1 3 ? 10.406 17.75 -10.234 1 45.69 3 LYS B N 1
ATOM 807 C CA . LYS B 1 3 ? 9.695 16.844 -9.344 1 45.69 3 LYS B CA 1
ATOM 808 C C . LYS B 1 3 ? 10.359 15.477 -9.305 1 45.69 3 LYS B C 1
ATOM 810 O O . LYS B 1 3 ? 10.445 14.797 -10.328 1 45.69 3 LYS B O 1
ATOM 815 N N . GLU B 1 4 ? 11.531 15.289 -8.75 1 51.31 4 GLU B N 1
ATOM 816 C CA . GLU B 1 4 ? 12.242 14.016 -8.688 1 51.31 4 GLU B CA 1
ATOM 817 C C . GLU B 1 4 ? 11.281 12.859 -8.43 1 51.31 4 GLU B C 1
ATOM 819 O O . GLU B 1 4 ? 10.758 12.711 -7.32 1 51.31 4 GLU B O 1
ATOM 824 N N . GLU B 1 5 ? 10.438 12.625 -9.43 1 55.03 5 GLU B N 1
ATOM 825 C CA . GLU B 1 5 ? 9.641 11.406 -9.32 1 55.03 5 GLU B CA 1
ATOM 826 C C . GLU B 1 5 ? 10.445 10.289 -8.656 1 55.03 5 GLU B C 1
ATOM 828 O O . GLU B 1 5 ? 11.664 10.195 -8.828 1 55.03 5 GLU B O 1
ATOM 833 N N . ALA B 1 6 ? 9.984 9.859 -7.555 1 61 6 ALA B N 1
ATOM 834 C CA . ALA B 1 6 ? 10.664 8.695 -6.98 1 61 6 ALA B CA 1
ATOM 835 C C . ALA B 1 6 ? 11.062 7.699 -8.062 1 61 6 ALA B C 1
ATOM 837 O O . ALA B 1 6 ? 10.328 7.516 -9.039 1 61 6 ALA B O 1
ATOM 838 N N . GLY B 1 7 ? 12.32 7.293 -8.148 1 69.94 7 GLY B N 1
ATOM 839 C CA . GLY B 1 7 ? 12.891 6.34 -9.086 1 69.94 7 GLY B CA 1
ATOM 840 C C . GLY B 1 7 ? 11.953 5.195 -9.414 1 69.94 7 GLY B C 1
ATOM 841 O O . GLY B 1 7 ? 11.867 4.77 -10.57 1 69.94 7 GLY B O 1
ATOM 842 N N . ILE B 1 8 ? 11.016 4.867 -8.43 1 74.56 8 ILE B N 1
ATOM 843 C CA . ILE B 1 8 ? 10.148 3.717 -8.656 1 74.56 8 ILE B CA 1
ATOM 844 C C . ILE B 1 8 ? 9.016 4.105 -9.609 1 74.56 8 ILE B C 1
ATOM 846 O O . ILE B 1 8 ? 8.531 3.273 -10.383 1 74.56 8 ILE B O 1
ATOM 850 N N . ASP B 1 9 ? 8.672 5.32 -9.602 1 76.94 9 ASP B N 1
ATOM 851 C CA . ASP B 1 9 ? 7.594 5.777 -10.477 1 76.94 9 ASP B CA 1
ATOM 852 C C . ASP B 1 9 ? 8.008 5.719 -11.945 1 76.94 9 ASP B C 1
ATOM 854 O O . ASP B 1 9 ? 7.16 5.648 -12.828 1 76.94 9 ASP B O 1
ATOM 858 N N . ARG B 1 10 ? 9.25 5.711 -12.117 1 82.19 10 ARG B N 1
ATOM 859 C CA . ARG B 1 10 ? 9.758 5.652 -13.484 1 82.19 10 ARG B CA 1
ATOM 860 C C . ARG B 1 10 ? 9.867 4.211 -13.969 1 82.19 10 ARG B C 1
ATOM 862 O O . ARG B 1 10 ? 9.984 3.961 -15.164 1 82.19 10 ARG B O 1
ATOM 869 N N . LEU B 1 11 ? 9.789 3.309 -13.07 1 87.44 11 LEU B N 1
ATOM 870 C CA . LEU B 1 11 ? 9.906 1.897 -13.422 1 87.44 11 LEU B CA 1
ATOM 871 C C . LEU B 1 11 ? 8.578 1.361 -13.953 1 87.44 11 LEU B C 1
ATOM 873 O O . LEU B 1 11 ? 7.559 1.417 -13.266 1 87.44 11 LEU B O 1
ATOM 877 N N . PRO B 1 12 ? 8.594 0.828 -15.266 1 94.06 12 PRO B N 1
ATOM 878 C CA . PRO B 1 12 ? 7.371 0.209 -15.773 1 94.06 12 PRO B CA 1
ATOM 879 C C . PRO B 1 12 ? 6.863 -0.921 -14.883 1 94.06 12 PRO B C 1
ATOM 881 O O . PRO B 1 12 ? 7.66 -1.688 -14.336 1 94.06 12 PRO B O 1
ATOM 884 N N . ILE B 1 13 ? 5.578 -0.964 -14.758 1 94.12 13 ILE B N 1
ATOM 885 C CA . ILE B 1 13 ? 4.945 -1.946 -13.883 1 94.12 13 ILE B CA 1
ATOM 886 C C . ILE B 1 13 ? 5.312 -3.355 -14.344 1 94.12 13 ILE B C 1
ATOM 888 O O . ILE B 1 13 ? 5.484 -4.258 -13.516 1 94.12 13 ILE B O 1
ATOM 892 N N . ASP B 1 14 ? 5.445 -3.514 -15.656 1 94.94 14 ASP B N 1
ATOM 893 C CA . ASP B 1 14 ? 5.773 -4.824 -16.203 1 94.94 14 ASP B CA 1
ATOM 894 C C . ASP B 1 14 ? 7.156 -5.285 -15.734 1 94.94 14 ASP B C 1
ATOM 896 O O . ASP B 1 14 ? 7.355 -6.465 -15.453 1 94.94 14 ASP B O 1
ATOM 900 N N . LEU B 1 15 ? 8.047 -4.367 -15.695 1 95.56 15 LEU B N 1
ATOM 901 C CA . LEU B 1 15 ? 9.375 -4.699 -15.195 1 95.56 15 LEU B CA 1
ATOM 902 C C . LEU B 1 15 ? 9.328 -5.047 -13.711 1 95.56 15 LEU B C 1
ATOM 904 O O . LEU B 1 15 ? 9.969 -6.004 -13.273 1 95.56 15 LEU B O 1
ATOM 908 N N . LEU B 1 16 ? 8.648 -4.266 -12.914 1 95.62 16 LEU B N 1
ATOM 909 C CA . LEU B 1 16 ? 8.492 -4.543 -11.492 1 95.62 16 LEU B CA 1
ATOM 910 C C . LEU B 1 16 ? 7.855 -5.914 -11.273 1 95.62 16 LEU B C 1
ATOM 912 O O . LEU B 1 16 ? 8.32 -6.691 -10.438 1 95.62 16 LEU B O 1
ATOM 916 N N . ALA B 1 17 ? 6.867 -6.203 -12.055 1 95.88 17 ALA B N 1
ATOM 917 C CA . ALA B 1 17 ? 6.223 -7.512 -11.984 1 95.88 17 ALA B CA 1
ATOM 918 C C . ALA B 1 17 ? 7.211 -8.625 -12.312 1 95.88 17 ALA B C 1
ATOM 920 O O . ALA B 1 17 ? 7.188 -9.688 -11.688 1 95.88 17 ALA B O 1
ATOM 921 N N . TYR B 1 18 ? 8.008 -8.414 -13.359 1 96.38 18 TYR B N 1
ATOM 922 C CA . TYR B 1 18 ? 9.031 -9.391 -13.734 1 96.38 18 TYR B CA 1
ATOM 923 C C . TYR B 1 18 ? 9.977 -9.656 -12.57 1 96.38 18 TYR B C 1
ATOM 925 O O . TYR B 1 18 ? 10.281 -10.812 -12.266 1 96.38 18 TYR B O 1
ATOM 933 N N . ILE B 1 19 ? 10.445 -8.594 -11.922 1 95.88 19 ILE B N 1
ATOM 934 C CA . ILE B 1 19 ? 11.336 -8.719 -10.766 1 95.88 19 ILE B CA 1
ATOM 935 C C . ILE B 1 19 ? 10.656 -9.531 -9.672 1 95.88 19 ILE B C 1
ATOM 937 O O . ILE B 1 19 ? 11.242 -10.469 -9.125 1 95.88 19 ILE B O 1
ATOM 941 N N . PHE B 1 20 ? 9.445 -9.297 -9.383 1 96.06 20 PHE B N 1
ATOM 942 C CA . PHE B 1 20 ? 8.727 -10.023 -8.336 1 96.06 20 PHE B CA 1
ATOM 943 C C . PHE B 1 20 ? 8.453 -11.453 -8.773 1 96.06 20 PHE B C 1
ATOM 945 O O . PHE B 1 20 ? 8.328 -12.352 -7.934 1 96.06 20 PHE B O 1
ATOM 952 N N . GLY B 1 21 ? 8.352 -11.641 -10.047 1 94.81 21 GLY B N 1
ATOM 953 C CA . GLY B 1 21 ? 8.203 -12.984 -10.586 1 94.81 21 GLY B CA 1
ATOM 954 C C . 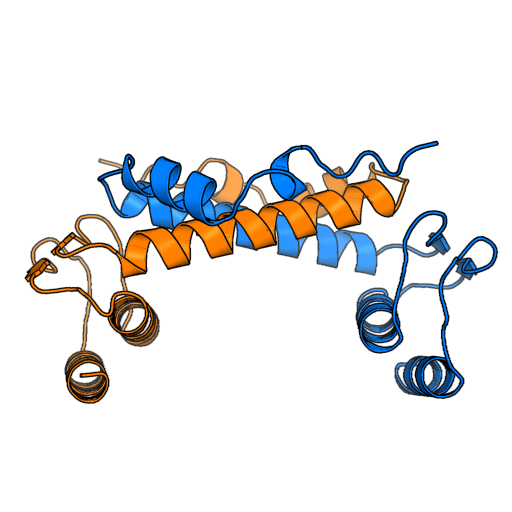GLY B 1 21 ? 9.391 -13.883 -10.289 1 94.81 21 GLY B C 1
ATOM 955 O O . GLY B 1 21 ? 9.273 -15.109 -10.305 1 94.81 21 GLY B O 1
ATOM 956 N N . LEU B 1 22 ? 10.523 -13.266 -10.047 1 94.88 22 LEU B N 1
ATOM 957 C CA . LEU B 1 22 ? 11.727 -14.023 -9.719 1 94.88 22 LEU B CA 1
ATOM 958 C C . LEU B 1 22 ? 11.688 -14.508 -8.273 1 94.88 22 LEU B C 1
ATOM 960 O O . LEU B 1 22 ? 12.461 -15.391 -7.887 1 94.88 22 LEU B O 1
ATOM 964 N N . ILE B 1 23 ? 10.836 -13.93 -7.477 1 92.38 23 ILE B N 1
ATOM 965 C CA . ILE B 1 23 ? 10.648 -14.359 -6.094 1 92.38 23 ILE B CA 1
ATOM 966 C C . ILE B 1 23 ? 9.703 -15.547 -6.043 1 92.38 23 ILE B C 1
ATOM 968 O O . ILE B 1 23 ? 8.508 -15.414 -6.332 1 92.38 23 ILE B O 1
ATOM 972 N N . THR B 1 24 ? 10.188 -16.625 -5.684 1 85.75 24 THR B N 1
ATOM 973 C CA . THR B 1 24 ? 9.43 -17.859 -5.828 1 85.75 24 THR B CA 1
ATOM 974 C C . THR B 1 24 ? 8.523 -18.078 -4.625 1 85.75 24 THR B C 1
ATOM 976 O O . THR B 1 24 ? 7.336 -18.391 -4.785 1 85.75 24 THR B O 1
ATOM 979 N N . PRO B 1 25 ? 9.125 -17.938 -3.434 1 85.88 25 PRO B N 1
ATOM 980 C CA . PRO B 1 25 ? 8.242 -18.219 -2.301 1 85.88 25 PRO B CA 1
ATOM 981 C C . PRO B 1 25 ? 7.125 -17.188 -2.154 1 85.88 25 PRO B C 1
ATOM 983 O O . PRO B 1 25 ? 7.387 -15.984 -2.148 1 85.88 25 PRO B O 1
ATOM 986 N N . PHE B 1 26 ? 5.957 -17.562 -2.006 1 86.12 26 PHE B N 1
ATOM 987 C CA . PHE B 1 26 ? 4.805 -16.703 -1.801 1 86.12 26 PHE B CA 1
ATOM 988 C C . PHE B 1 26 ? 4.988 -15.836 -0.557 1 86.12 26 PHE B C 1
ATOM 990 O O . PHE B 1 26 ? 4.566 -14.68 -0.528 1 86.12 26 PHE B O 1
ATOM 997 N N . THR B 1 27 ? 5.609 -16.406 0.411 1 83.69 27 THR B N 1
ATOM 998 C CA . THR B 1 27 ? 5.801 -15.703 1.678 1 83.69 27 THR B CA 1
ATOM 999 C C . THR B 1 27 ? 6.543 -14.391 1.464 1 83.69 27 THR B C 1
ATOM 1001 O O . THR B 1 27 ? 6.223 -13.383 2.094 1 83.69 27 THR B O 1
ATOM 1004 N N . ASP B 1 28 ? 7.473 -14.492 0.583 1 87.5 28 ASP B N 1
ATOM 1005 C CA . ASP B 1 28 ? 8.258 -13.289 0.323 1 87.5 28 ASP B CA 1
ATOM 1006 C C . ASP B 1 28 ? 7.434 -12.242 -0.417 1 87.5 28 ASP B C 1
ATOM 1008 O O . ASP B 1 28 ? 7.547 -11.047 -0.142 1 87.5 28 ASP B O 1
ATOM 1012 N N . LEU B 1 29 ? 6.602 -12.617 -1.331 1 90.31 29 LEU B N 1
ATOM 1013 C CA . LEU B 1 29 ? 5.723 -11.695 -2.041 1 90.31 29 LEU B CA 1
ATOM 1014 C C . LEU B 1 29 ? 4.688 -11.094 -1.095 1 90.31 29 LEU B C 1
ATOM 1016 O O . LEU B 1 29 ? 4.438 -9.891 -1.128 1 90.31 29 LEU B O 1
ATOM 1020 N N . ALA B 1 30 ? 4.148 -11.945 -0.315 1 87.19 30 ALA B N 1
ATOM 1021 C CA . ALA B 1 30 ? 3.178 -11.492 0.677 1 87.19 30 ALA B CA 1
ATOM 1022 C C . ALA B 1 30 ? 3.805 -10.484 1.635 1 87.19 30 ALA B C 1
ATOM 1024 O O . ALA B 1 30 ? 3.145 -9.531 2.064 1 87.19 30 ALA B O 1
ATOM 1025 N N . GLN B 1 31 ? 5.031 -10.711 1.976 1 89.38 31 GLN B N 1
ATOM 1026 C CA . GLN B 1 31 ? 5.738 -9.805 2.871 1 89.38 31 GLN B CA 1
ATOM 1027 C C . GLN B 1 31 ? 5.91 -8.422 2.234 1 89.38 31 GLN B C 1
ATOM 1029 O O . GLN B 1 31 ? 5.777 -7.402 2.908 1 89.38 31 GLN B O 1
ATOM 1034 N N . ALA B 1 32 ? 6.242 -8.414 0.968 1 92.06 32 ALA B N 1
ATOM 1035 C CA . ALA B 1 32 ? 6.375 -7.141 0.269 1 92.06 32 ALA B CA 1
ATOM 1036 C C . ALA B 1 32 ? 5.074 -6.348 0.332 1 92.06 32 ALA B C 1
ATOM 1038 O O . ALA B 1 32 ? 5.086 -5.141 0.595 1 92.06 32 ALA B O 1
ATOM 1039 N N . SER B 1 33 ? 3.984 -6.984 0.152 1 91.56 33 SER B N 1
ATOM 1040 C CA . SER B 1 33 ? 2.68 -6.336 0.218 1 91.56 33 SER B CA 1
ATOM 1041 C C . SER B 1 33 ? 2.355 -5.883 1.639 1 91.56 33 SER B C 1
ATOM 1043 O O . SER B 1 33 ? 1.823 -4.793 1.844 1 91.56 33 SER B O 1
ATOM 1045 N N . SER B 1 34 ? 2.68 -6.75 2.57 1 89.88 34 SER B N 1
ATOM 1046 C CA . SER B 1 34 ? 2.41 -6.43 3.969 1 89.88 34 SER B CA 1
ATOM 1047 C C . SER B 1 34 ? 3.219 -5.223 4.426 1 89.88 34 SER B C 1
ATOM 1049 O O . SER B 1 34 ? 2.705 -4.359 5.141 1 89.88 34 SER B O 1
ATOM 1051 N N . VAL B 1 35 ? 4.453 -5.191 4.066 1 93.31 35 VAL B N 1
ATOM 1052 C CA . VAL B 1 35 ? 5.305 -4.051 4.387 1 93.31 35 VAL B CA 1
ATOM 1053 C C . VAL B 1 35 ? 4.695 -2.775 3.811 1 93.31 35 VAL B C 1
ATOM 1055 O O . VAL B 1 35 ? 4.598 -1.761 4.504 1 93.31 35 VAL B O 1
ATOM 1058 N N . CYS B 1 36 ? 4.273 -2.865 2.58 1 94.69 36 CYS B N 1
ATOM 1059 C CA . CYS B 1 36 ? 3.648 -1.712 1.944 1 94.69 36 CYS B CA 1
ATOM 1060 C C . CYS B 1 36 ? 2.402 -1.276 2.707 1 94.69 36 CYS B C 1
ATOM 1062 O O . CYS B 1 36 ? 2.176 -0.082 2.904 1 94.69 36 CYS B O 1
ATOM 1064 N N . ARG B 1 37 ? 1.673 -2.172 3.117 1 93.5 37 ARG B N 1
ATOM 1065 C CA . ARG B 1 37 ? 0.477 -1.852 3.889 1 93.5 37 ARG B CA 1
ATOM 1066 C C . ARG B 1 37 ? 0.838 -1.147 5.191 1 93.5 37 ARG B C 1
ATOM 1068 O O . ARG B 1 37 ? 0.219 -0.146 5.555 1 93.5 37 ARG B O 1
ATOM 1075 N N . LYS B 1 38 ? 1.757 -1.633 5.859 1 94.5 38 LYS B N 1
ATOM 1076 C CA . LYS B 1 38 ? 2.166 -1.077 7.145 1 94.5 38 LYS B CA 1
ATOM 1077 C C . LYS B 1 38 ? 2.734 0.329 6.98 1 94.5 38 LYS B C 1
ATOM 1079 O O . LYS B 1 38 ? 2.439 1.221 7.777 1 94.5 38 LYS B O 1
ATOM 1084 N N . TRP B 1 39 ? 3.574 0.512 6.016 1 95.38 39 TRP B N 1
ATOM 1085 C CA . TRP B 1 39 ? 4.133 1.829 5.727 1 95.38 39 TRP B CA 1
ATOM 1086 C C . TRP B 1 39 ? 3.027 2.84 5.441 1 95.38 39 TRP B C 1
ATOM 1088 O O . TRP B 1 39 ? 3.045 3.955 5.969 1 95.38 39 TRP B O 1
ATOM 1098 N N . LYS B 1 40 ? 2.117 2.412 4.68 1 95.44 40 LYS B N 1
ATOM 1099 C CA . LYS B 1 40 ? 1.012 3.305 4.344 1 95.44 40 LYS B CA 1
ATOM 1100 C C . LYS B 1 40 ? 0.205 3.672 5.586 1 95.44 40 LYS B C 1
ATOM 1102 O O . LYS B 1 40 ? -0.189 4.828 5.758 1 95.44 40 LYS B O 1
ATOM 1107 N N . GLU B 1 41 ? 0.011 2.711 6.379 1 95.81 41 GLU B N 1
ATOM 1108 C CA . GLU B 1 41 ? -0.701 2.984 7.625 1 95.81 41 GLU B CA 1
ATOM 1109 C C . GLU B 1 41 ? 0.091 3.938 8.516 1 95.81 41 GLU B C 1
ATOM 1111 O O . GLU B 1 41 ? -0.485 4.816 9.156 1 95.81 41 GLU B O 1
ATOM 1116 N N . GLY B 1 42 ? 1.341 3.723 8.609 1 96 42 GLY B N 1
ATOM 1117 C CA . GLY B 1 42 ? 2.193 4.633 9.352 1 96 42 GLY B CA 1
ATOM 1118 C C . GLY B 1 42 ? 2.137 6.059 8.836 1 96 42 GLY B C 1
ATOM 1119 O O . GLY B 1 42 ? 2.043 7.004 9.625 1 96 42 GLY B O 1
ATOM 1120 N N . VAL B 1 43 ? 2.15 6.223 7.559 1 96.06 43 VAL B N 1
ATOM 1121 C CA . VAL B 1 43 ? 2.057 7.543 6.945 1 96.06 43 VAL B CA 1
ATOM 1122 C C . VAL B 1 43 ? 0.719 8.188 7.301 1 96.06 43 VAL B C 1
ATOM 1124 O O . VAL B 1 43 ? 0.669 9.352 7.699 1 96.06 43 VAL B O 1
ATOM 1127 N N . LYS B 1 44 ? -0.359 7.438 7.148 1 95.56 44 LYS B N 1
ATOM 1128 C CA . LYS B 1 44 ? -1.694 7.941 7.461 1 95.56 44 LYS B CA 1
ATOM 1129 C C . LYS B 1 44 ? -1.775 8.422 8.906 1 95.56 44 LYS B C 1
ATOM 1131 O O . LYS B 1 44 ? -2.297 9.508 9.172 1 95.56 44 LYS B O 1
ATOM 1136 N N . GLN B 1 45 ? -1.256 7.637 9.758 1 96.19 45 GLN B N 1
ATOM 1137 C CA . GLN B 1 45 ? -1.306 8 11.172 1 96.19 45 GLN B CA 1
ATOM 1138 C C . GLN B 1 45 ? -0.453 9.234 11.453 1 96.19 45 GLN B C 1
ATOM 1140 O O . GLN B 1 45 ? -0.828 10.086 12.266 1 96.19 45 GLN B O 1
ATOM 1145 N N . SER B 1 46 ? 0.654 9.312 10.867 1 95.5 46 SER B N 1
ATOM 1146 C CA . SER B 1 46 ? 1.501 10.492 11.016 1 95.5 46 SER B CA 1
ATOM 1147 C C . SER B 1 46 ? 0.784 11.75 10.539 1 95.5 46 SER B C 1
ATOM 1149 O O . SER B 1 46 ? 0.812 12.781 11.219 1 95.5 46 SER B O 1
ATOM 1151 N N . LEU B 1 47 ? 0.18 11.656 9.383 1 93.75 47 LEU B N 1
ATOM 1152 C CA . LEU B 1 47 ? -0.564 12.781 8.836 1 93.75 47 LEU B CA 1
ATOM 1153 C C . LEU B 1 47 ? -1.687 13.203 9.773 1 93.75 47 LEU B C 1
ATOM 1155 O O . LEU B 1 47 ? -1.947 14.398 9.938 1 93.75 47 LEU B O 1
ATOM 1159 N N . ALA B 1 48 ? -2.291 12.25 10.359 1 94.19 48 ALA B N 1
ATOM 1160 C CA . ALA B 1 48 ? -3.412 12.508 11.266 1 94.19 48 ALA B CA 1
ATOM 1161 C C . ALA B 1 48 ? -2.975 13.359 12.453 1 94.19 48 ALA B C 1
ATOM 1163 O O . ALA B 1 48 ? -3.779 14.094 13.031 1 94.19 48 ALA B O 1
ATOM 1164 N N . GLN B 1 49 ? -1.751 13.312 12.766 1 93.62 49 GLN B N 1
ATOM 1165 C CA . GLN B 1 49 ? -1.238 13.969 13.961 1 93.62 49 GLN B CA 1
ATOM 1166 C C . GLN B 1 49 ? -0.706 15.359 13.641 1 93.62 49 GLN B C 1
ATOM 1168 O O . GLN B 1 49 ? -0.362 16.125 14.547 1 93.62 49 GLN B O 1
ATOM 1173 N N . ARG B 1 50 ? -0.732 15.695 12.461 1 92.19 50 ARG B N 1
ATOM 1174 C CA . ARG B 1 50 ? -0.145 16.969 12.07 1 92.19 50 ARG B CA 1
ATOM 1175 C C . ARG B 1 50 ? -1.148 18.109 12.234 1 92.19 50 ARG B C 1
ATOM 1177 O O . ARG B 1 50 ? -2.336 17.938 11.945 1 92.19 50 ARG B O 1
ATOM 1184 N N . ASN B 1 51 ? -0.612 19.281 12.633 1 92.19 51 ASN B N 1
ATOM 1185 C CA . ASN B 1 51 ? -1.438 20.469 12.789 1 92.19 51 ASN B CA 1
ATOM 1186 C C . ASN B 1 51 ? -1.367 21.375 11.555 1 92.19 51 ASN B C 1
ATOM 1188 O O . ASN B 1 51 ? -2.207 22.25 11.367 1 92.19 51 ASN B O 1
ATOM 1192 N N . SER B 1 52 ? -0.365 21.125 10.781 1 89.19 52 SER B N 1
ATOM 1193 C CA . SER B 1 52 ? -0.185 21.922 9.562 1 89.19 52 SER B CA 1
ATOM 1194 C C . SER B 1 52 ? 0.324 21.062 8.414 1 89.19 52 SER B C 1
ATOM 1196 O O . SER B 1 52 ? 1.099 20.125 8.633 1 89.19 52 SER B O 1
ATOM 1198 N N . LEU B 1 53 ? -0.142 21.344 7.238 1 87.25 53 LEU B N 1
ATOM 1199 C CA . LEU B 1 53 ? 0.301 20.656 6.031 1 87.25 53 LEU B CA 1
ATOM 1200 C C . LEU B 1 53 ? 0.514 21.641 4.887 1 87.25 53 LEU B C 1
ATOM 1202 O O . LEU B 1 53 ? -0.232 22.609 4.754 1 87.25 53 LEU B O 1
ATOM 1206 N N . SER B 1 54 ? 1.609 21.391 4.223 1 83.56 54 SER B N 1
ATOM 1207 C CA . SER B 1 54 ? 1.871 22.141 3.002 1 83.56 54 SER B CA 1
ATOM 1208 C C . SER B 1 54 ? 1.97 21.219 1.791 1 83.56 54 SER B C 1
ATOM 1210 O O . SER B 1 54 ? 2.766 20.281 1.782 1 83.56 54 SER B O 1
ATO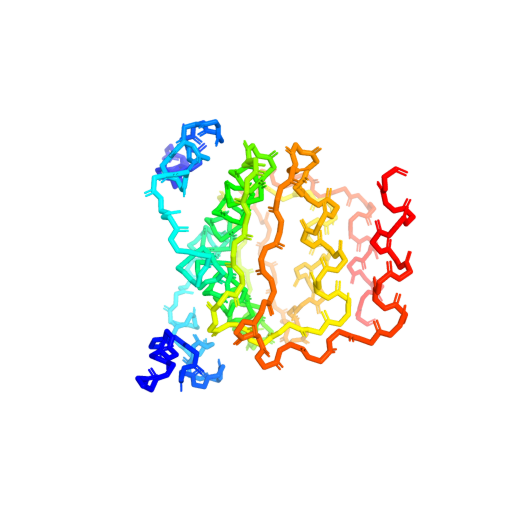M 1212 N N . PHE B 1 55 ? 1.199 21.484 0.805 1 80.69 55 PHE B N 1
ATOM 1213 C CA . PHE B 1 55 ? 1.192 20.672 -0.398 1 80.69 55 PHE B CA 1
ATOM 1214 C C . PHE B 1 55 ? 2.084 21.266 -1.475 1 80.69 55 PHE B C 1
ATOM 1216 O O . PHE B 1 55 ? 1.951 20.938 -2.656 1 80.69 55 PHE B O 1
ATOM 1223 N N . SER B 1 56 ? 2.926 22.078 -1.004 1 72.12 56 SER B N 1
ATOM 1224 C CA . SER B 1 56 ? 3.84 22.703 -1.956 1 72.12 56 SER B CA 1
ATOM 1225 C C . SER B 1 56 ? 4.613 21.656 -2.748 1 72.12 56 SER B C 1
ATOM 1227 O O . SER B 1 56 ? 5.188 20.734 -2.17 1 72.12 56 SER B O 1
ATOM 1229 N N . GLY B 1 57 ? 4.496 21.703 -4.16 1 67.81 57 GLY B N 1
ATOM 1230 C CA . GLY B 1 57 ? 5.23 20.812 -5.035 1 67.81 57 GLY B CA 1
ATOM 1231 C C . GLY B 1 57 ? 4.449 19.562 -5.395 1 67.81 57 GLY B C 1
ATOM 1232 O O . GLY B 1 57 ? 4.973 18.672 -6.066 1 67.81 57 GLY B O 1
ATOM 1233 N N . TRP B 1 58 ? 3.236 19.484 -4.875 1 71.94 58 TRP B N 1
ATOM 1234 C CA . TRP B 1 58 ? 2.443 18.297 -5.16 1 71.94 58 TRP B CA 1
ATOM 1235 C C . TRP B 1 58 ? 1.16 18.656 -5.898 1 71.94 58 TRP B C 1
ATOM 1237 O O . TRP B 1 58 ? 0.483 19.625 -5.539 1 71.94 58 TRP B O 1
ATOM 1247 N N . LYS B 1 59 ? 1.041 18.031 -7.039 1 73.12 59 LYS B N 1
ATOM 1248 C CA . LYS B 1 59 ? -0.222 18.219 -7.746 1 73.12 59 LYS B CA 1
ATOM 1249 C C . LYS B 1 59 ? -1.337 17.406 -7.109 1 73.12 59 LYS B C 1
ATOM 1251 O O . LYS B 1 59 ? -1.242 16.172 -7.027 1 73.12 59 LYS B O 1
ATOM 1256 N N . MET B 1 60 ? -2.305 18.156 -6.516 1 75.44 60 MET B N 1
ATOM 1257 C CA . MET B 1 60 ? -3.398 17.469 -5.836 1 75.44 60 MET B CA 1
ATOM 1258 C C . MET B 1 60 ? -4.727 17.734 -6.543 1 75.44 60 MET B C 1
ATOM 1260 O O . MET B 1 60 ? -4.98 18.844 -7.012 1 75.44 60 MET B O 1
ATOM 1264 N N . ASP B 1 61 ? -5.387 16.656 -6.773 1 77.62 61 ASP B N 1
ATOM 1265 C CA . ASP B 1 61 ? -6.758 16.828 -7.242 1 77.62 61 ASP B CA 1
ATOM 1266 C C . ASP B 1 61 ? -7.734 16.875 -6.074 1 77.62 61 ASP B C 1
ATOM 1268 O O . ASP B 1 61 ? -7.336 16.734 -4.914 1 77.62 61 ASP B O 1
ATOM 1272 N N . ASP B 1 62 ? -9.008 17.094 -6.43 1 78.19 62 ASP B N 1
ATOM 1273 C CA . ASP B 1 62 ? -10.023 17.312 -5.402 1 78.19 62 ASP B CA 1
ATOM 1274 C C . ASP B 1 62 ? -10.188 16.078 -4.52 1 78.19 62 ASP B C 1
ATOM 1276 O O . ASP B 1 62 ? -10.297 16.188 -3.297 1 78.19 62 ASP B O 1
ATOM 1280 N N . ASP B 1 63 ? -10.211 14.992 -5.125 1 81.38 63 ASP B N 1
ATOM 1281 C CA . ASP B 1 63 ? -10.422 13.758 -4.379 1 81.38 63 ASP B CA 1
ATOM 1282 C C . ASP B 1 63 ? -9.266 13.484 -3.428 1 81.38 63 ASP B C 1
ATOM 1284 O O . ASP B 1 63 ? -9.477 13.164 -2.254 1 81.38 63 ASP B O 1
ATOM 1288 N N . SER B 1 64 ? -8.109 13.641 -3.961 1 81.38 64 SER B N 1
ATOM 1289 C CA . SER B 1 64 ? -6.93 13.391 -3.145 1 81.38 64 SER B CA 1
ATOM 1290 C C . SER B 1 64 ? -6.828 14.391 -1.998 1 81.38 64 SER B C 1
ATOM 1292 O O . SER B 1 64 ? -6.473 14.023 -0.876 1 81.38 64 S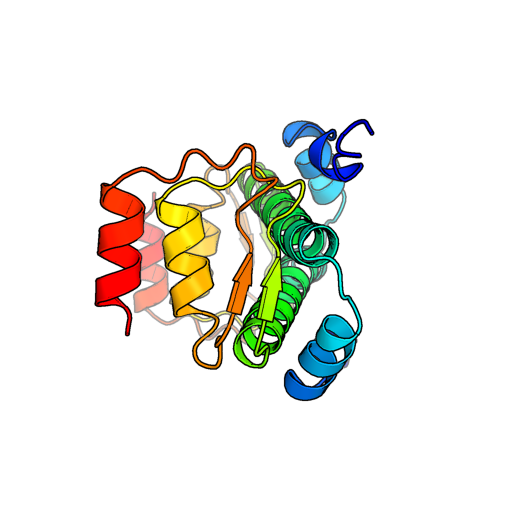ER B O 1
ATOM 1294 N N . THR B 1 65 ? -7.125 15.625 -2.334 1 80.56 65 THR B N 1
ATOM 1295 C CA . THR B 1 65 ? -7.094 16.656 -1.3 1 80.56 65 THR B CA 1
ATOM 1296 C C . THR B 1 65 ? -8.094 16.344 -0.192 1 80.56 65 THR B C 1
ATOM 1298 O O . THR B 1 65 ? -7.766 16.422 0.993 1 80.56 65 THR B O 1
ATOM 1301 N N . THR B 1 66 ? -9.273 15.945 -0.585 1 82.62 66 THR B N 1
ATOM 1302 C CA . THR B 1 66 ? -10.312 15.625 0.384 1 82.62 66 THR B CA 1
ATOM 1303 C C . THR B 1 66 ? -9.891 14.461 1.267 1 82.62 66 THR B C 1
ATOM 1305 O O . THR B 1 66 ? -10.07 14.492 2.486 1 82.62 66 THR B O 1
ATOM 1308 N N . ARG B 1 67 ? -9.352 13.516 0.687 1 85.44 67 ARG B N 1
ATOM 1309 C CA . ARG B 1 67 ? -8.891 12.344 1.425 1 85.44 67 ARG B CA 1
ATOM 1310 C C . ARG B 1 67 ? -7.84 12.727 2.459 1 85.44 67 ARG B C 1
ATOM 1312 O O . ARG B 1 67 ? -7.895 12.273 3.604 1 85.44 67 ARG B O 1
ATOM 1319 N N . LEU B 1 68 ? -7 13.57 2.059 1 85.62 68 LEU B N 1
ATOM 1320 C CA . LEU B 1 68 ? -5.898 13.969 2.93 1 85.62 68 LEU B CA 1
ATOM 1321 C C . LEU B 1 68 ? -6.406 14.805 4.098 1 85.62 68 LEU B C 1
ATOM 1323 O O . LEU B 1 68 ? -5.938 14.648 5.227 1 85.62 68 LEU B O 1
ATOM 1327 N N . VAL B 1 69 ? -7.289 15.656 3.779 1 83.81 69 VAL B N 1
ATOM 1328 C CA . VAL B 1 69 ? -7.832 16.531 4.82 1 83.81 69 VAL B CA 1
ATOM 1329 C C . VAL B 1 69 ? -8.609 15.695 5.836 1 83.81 69 VAL B C 1
ATOM 1331 O O . VAL B 1 69 ? -8.547 15.953 7.039 1 83.81 69 VAL B O 1
ATOM 1334 N N . ARG B 1 70 ? -9.305 14.766 5.344 1 86.25 70 ARG B N 1
ATOM 1335 C CA . ARG B 1 70 ? -10.055 13.883 6.234 1 86.25 70 ARG B CA 1
ATOM 1336 C C . ARG B 1 70 ? -9.109 13.062 7.109 1 86.25 70 ARG B C 1
ATOM 1338 O O . ARG B 1 70 ? -9.422 12.766 8.258 1 86.25 70 ARG B O 1
ATOM 1345 N N . LEU B 1 71 ? -8.023 12.711 6.543 1 88.62 71 LEU B N 1
ATOM 1346 C CA . LEU B 1 71 ? -7.027 11.922 7.254 1 88.62 71 LEU B CA 1
ATOM 1347 C C . LEU B 1 71 ? -6.355 12.758 8.344 1 88.62 71 LEU B C 1
ATOM 1349 O O . LEU B 1 71 ? -6.02 12.234 9.406 1 88.62 71 LEU B O 1
ATOM 1353 N N . ALA B 1 72 ? -6.211 13.977 8.016 1 88.56 72 ALA B N 1
ATOM 1354 C CA . ALA B 1 72 ? -5.559 14.883 8.961 1 88.56 72 ALA B CA 1
ATOM 1355 C C . ALA B 1 72 ? -6.582 15.555 9.867 1 88.56 72 ALA B C 1
ATOM 1357 O O . ALA B 1 72 ? -6.844 16.75 9.734 1 88.56 72 ALA B O 1
ATOM 1358 N N . TYR B 1 73 ? -7.059 14.969 10.859 1 86 73 TYR B N 1
ATOM 1359 C CA . TYR B 1 73 ? -8.172 15.453 11.672 1 86 73 TYR B CA 1
ATOM 1360 C C . TYR B 1 73 ? -7.699 16.516 12.664 1 86 73 TYR B C 1
ATOM 1362 O O . TYR B 1 73 ? -8.508 17.25 13.219 1 86 73 TYR B O 1
ATOM 1370 N N . ASN B 1 74 ? -6.492 16.594 12.922 1 88.62 74 ASN B N 1
ATOM 1371 C CA . ASN B 1 74 ? -5.949 17.609 13.812 1 88.62 74 ASN B CA 1
ATOM 1372 C C . ASN B 1 74 ? -5.461 18.828 13.047 1 88.62 74 ASN B C 1
ATOM 1374 O O . ASN B 1 74 ? -4.875 19.75 13.633 1 88.62 74 ASN B O 1
ATOM 1378 N N . LEU B 1 75 ? -5.723 18.906 11.82 1 88.56 75 LEU B N 1
ATOM 1379 C CA . LEU B 1 75 ? -5.164 19.938 10.953 1 88.56 75 LEU B CA 1
ATOM 1380 C C . LEU B 1 75 ? -5.73 21.297 11.297 1 88.56 75 LEU B C 1
ATOM 1382 O O . LEU B 1 75 ? -6.949 21.469 11.398 1 88.56 75 LEU B O 1
ATOM 1386 N N . LYS B 1 76 ? -4.91 22.312 11.453 1 89.25 76 LYS B N 1
ATOM 1387 C CA . LYS B 1 76 ? -5.293 23.703 11.742 1 89.25 76 LYS B CA 1
ATOM 1388 C C . LYS B 1 76 ? -4.926 24.625 10.586 1 89.25 76 LYS B C 1
ATOM 1390 O O . LYS B 1 76 ? -5.602 25.625 10.352 1 89.25 76 LYS B O 1
ATOM 1395 N N . GLU B 1 77 ? -3.816 24.297 9.898 1 87.69 77 GLU B N 1
ATOM 1396 C CA . GLU B 1 77 ? -3.346 25.125 8.789 1 87.69 77 GLU B CA 1
ATOM 1397 C C . GLU B 1 77 ? -3.043 24.281 7.555 1 87.69 77 GLU B C 1
ATOM 1399 O O . GLU B 1 77 ? -2.408 23.219 7.66 1 87.69 77 GLU B O 1
ATOM 1404 N N . LEU B 1 78 ? -3.541 24.719 6.457 1 83.94 78 LEU B N 1
ATOM 1405 C CA . LEU B 1 78 ? -3.264 24.078 5.18 1 83.94 78 LEU B CA 1
ATOM 1406 C C . LEU B 1 78 ? -2.76 25.094 4.156 1 83.94 78 LEU B C 1
ATOM 1408 O O . LEU B 1 78 ? -3.434 26.094 3.877 1 83.94 78 LEU B O 1
ATOM 1412 N N . ASP B 1 79 ? -1.631 24.828 3.801 1 81.5 79 ASP B N 1
ATOM 1413 C CA . ASP B 1 79 ? -1.027 25.656 2.766 1 81.5 79 ASP B CA 1
ATOM 1414 C C . ASP B 1 79 ? -1.113 24.984 1.397 1 81.5 79 ASP B C 1
ATOM 1416 O O . ASP B 1 79 ? -0.503 23.938 1.178 1 81.5 79 ASP B O 1
ATOM 1420 N N . MET B 1 80 ? -1.871 25.625 0.496 1 74.62 80 MET B N 1
ATOM 1421 C CA . MET B 1 80 ? -2.072 25.094 -0.849 1 74.62 80 MET B CA 1
ATOM 1422 C C . MET B 1 80 ? -1.396 25.984 -1.891 1 74.62 80 MET B C 1
ATOM 1424 O O . MET B 1 80 ? -1.611 25.812 -3.092 1 74.62 80 MET B O 1
ATOM 1428 N N . SER B 1 81 ? -0.933 27.266 -1.467 1 66 81 SER B N 1
ATOM 1429 C CA . SER B 1 81 ? -0.509 28.375 -2.316 1 66 81 SER B CA 1
ATOM 1430 C C . SER B 1 81 ? 0.363 27.875 -3.469 1 66 81 SER B C 1
ATOM 1432 O O . SER B 1 81 ? 0.3 28.422 -4.574 1 66 81 SER B O 1
ATOM 1434 N N . ARG B 1 82 ? 1.399 27.344 -3.271 1 58.25 82 ARG B N 1
ATOM 1435 C CA . ARG B 1 82 ? 2.316 27.062 -4.375 1 58.25 82 ARG B CA 1
ATOM 1436 C C . ARG B 1 82 ? 1.808 25.906 -5.23 1 58.25 82 ARG B C 1
ATOM 1438 O O . ARG B 1 82 ? 2.59 25.25 -5.914 1 58.25 82 ARG B O 1
ATOM 1445 N N . TRP B 1 83 ? 0.655 25.641 -4.914 1 54.09 83 TRP B N 1
ATOM 1446 C CA . TRP B 1 83 ? 0.144 24.391 -5.457 1 54.09 83 TRP B CA 1
ATOM 1447 C C . TRP B 1 83 ? -0.289 24.562 -6.91 1 54.09 83 TRP B C 1
ATOM 1449 O O . TRP B 1 83 ? -0.789 25.625 -7.293 1 54.09 83 TRP B O 1
ATOM 1459 N N . GLY B 1 84 ? 0.425 24.141 -7.773 1 56.06 84 GLY B N 1
ATOM 1460 C CA . GLY B 1 84 ? -0.221 23.719 -9 1 56.06 84 GLY B CA 1
ATOM 1461 C C . GLY B 1 84 ? -1.559 23.031 -8.766 1 56.06 84 GLY B C 1
ATOM 1462 O O . GLY B 1 84 ? -2.01 22.234 -9.586 1 56.06 84 GLY B O 1
ATOM 1463 N N . CYS B 1 85 ? -2.047 23.016 -7.48 1 55.31 85 CYS B N 1
ATOM 1464 C CA . CYS B 1 85 ? -3.232 22.25 -7.105 1 55.31 85 CYS B CA 1
ATOM 1465 C C . CYS B 1 85 ? -4.5 22.922 -7.625 1 55.31 85 CYS B C 1
ATOM 1467 O O . CYS B 1 85 ? -4.66 24.141 -7.504 1 55.31 85 CYS B O 1
ATOM 1469 N N . GLN B 1 86 ? -4.953 22.5 -8.625 1 61.88 86 GLN B N 1
ATOM 1470 C CA . GLN B 1 86 ? -6.25 22.922 -9.141 1 61.88 86 GLN B CA 1
ATOM 1471 C C . GLN B 1 86 ? -7.383 22.453 -8.234 1 61.88 86 GLN B C 1
ATOM 1473 O O . GLN B 1 86 ? -7.973 21.391 -8.477 1 61.88 86 GLN B O 1
ATOM 1478 N N . ILE B 1 87 ? -7.359 22.875 -6.98 1 64.56 87 ILE B N 1
ATOM 1479 C CA . ILE B 1 87 ? -8.539 22.516 -6.199 1 64.56 87 ILE B CA 1
ATOM 1480 C C . ILE B 1 87 ? -9.75 23.297 -6.695 1 64.56 87 ILE B C 1
ATOM 1482 O O . ILE B 1 87 ? -9.664 24.5 -6.922 1 64.56 87 ILE B O 1
ATOM 1486 N N . THR B 1 88 ? -10.594 22.594 -7.152 1 67.81 88 THR B N 1
ATOM 1487 C CA . THR B 1 88 ? -11.812 23.219 -7.648 1 67.81 88 THR B CA 1
ATOM 1488 C C . THR B 1 88 ? -12.766 23.531 -6.504 1 67.81 88 THR B C 1
ATOM 1490 O O . THR B 1 88 ? -12.492 23.203 -5.348 1 67.81 88 THR B O 1
ATOM 1493 N N . ASP B 1 89 ? -13.805 24.312 -6.812 1 69.5 89 ASP B N 1
ATOM 1494 C CA . ASP B 1 89 ? -14.875 24.609 -5.871 1 69.5 89 ASP B CA 1
ATOM 1495 C C . ASP B 1 89 ? -15.422 23.344 -5.227 1 69.5 89 ASP B C 1
ATOM 1497 O O . ASP B 1 89 ? -15.758 23.328 -4.043 1 69.5 89 ASP B O 1
ATOM 1501 N N . ASN B 1 90 ? -15.438 22.344 -5.914 1 65.38 90 ASN B N 1
ATOM 1502 C CA . ASN B 1 90 ? -15.922 21.062 -5.41 1 65.38 90 ASN B CA 1
ATOM 1503 C C . ASN B 1 90 ? -15.008 20.5 -4.324 1 65.38 90 ASN B C 1
ATOM 1505 O O . ASN B 1 90 ? -15.484 19.984 -3.311 1 65.38 90 ASN B O 1
ATOM 1509 N N . GLY B 1 91 ? -13.82 20.672 -4.59 1 66.31 91 GLY B N 1
ATOM 1510 C CA . GLY B 1 91 ? -12.867 20.219 -3.592 1 66.31 91 GLY B CA 1
ATOM 1511 C C . GLY B 1 91 ? -12.977 20.969 -2.277 1 66.31 91 GLY B C 1
ATOM 1512 O O . GLY B 1 91 ? -12.969 20.359 -1.206 1 66.31 91 GLY B O 1
ATOM 1513 N N . LEU B 1 92 ? -13.086 22.266 -2.449 1 71.31 92 LEU B N 1
ATOM 1514 C CA . LEU B 1 92 ? -13.258 23.109 -1.27 1 71.31 92 LEU B CA 1
ATOM 1515 C C . LEU B 1 92 ? -14.508 22.703 -0.495 1 71.31 92 LEU B C 1
ATOM 1517 O O . LEU B 1 92 ? -14.5 22.672 0.737 1 71.31 92 LEU B O 1
ATOM 1521 N N . TYR B 1 93 ? -15.484 22.422 -1.24 1 70.19 93 TYR B N 1
ATOM 1522 C CA . TYR B 1 93 ? -16.734 22 -0.632 1 70.19 93 TYR B CA 1
ATOM 1523 C C . TYR B 1 93 ? -16.562 20.688 0.13 1 70.19 93 TYR B C 1
ATOM 1525 O O . TYR B 1 93 ? -17.016 20.547 1.266 1 70.19 93 TYR B O 1
ATOM 1533 N N . GLN B 1 94 ? -15.938 19.844 -0.386 1 68.62 94 GLN B N 1
ATOM 1534 C CA . GLN B 1 94 ? -15.727 18.547 0.24 1 68.62 94 GLN B CA 1
ATOM 1535 C C . GLN B 1 94 ? -14.922 18.688 1.53 1 68.62 94 GLN B C 1
ATOM 1537 O O . GLN B 1 94 ? -15.195 17.984 2.514 1 68.62 94 GLN B O 1
ATOM 1542 N N . ILE B 1 95 ? -14.023 19.484 1.44 1 69.5 95 ILE B N 1
ATOM 1543 C CA . ILE B 1 95 ? -13.188 19.734 2.611 1 69.5 95 ILE B CA 1
ATOM 1544 C C . ILE B 1 95 ? -14.031 20.344 3.729 1 69.5 95 ILE B C 1
ATOM 1546 O O . ILE B 1 95 ? -13.859 20 4.898 1 69.5 95 ILE B O 1
ATOM 1550 N N . SER B 1 96 ? -14.891 21.188 3.363 1 71.94 96 SER B N 1
ATOM 1551 C CA . SER B 1 96 ? -15.742 21.844 4.352 1 71.94 96 SER B CA 1
ATOM 1552 C C . SER B 1 96 ? -16.656 20.844 5.039 1 71.94 96 SER B C 1
ATOM 1554 O O . SER B 1 96 ? -17.078 21.062 6.18 1 71.94 96 SER B O 1
ATOM 1556 N N . LEU B 1 97 ? -16.984 19.812 4.266 1 63.72 97 LEU B N 1
ATOM 1557 C CA . LEU B 1 97 ? -17.891 18.812 4.812 1 63.72 97 LEU B CA 1
ATOM 1558 C C . LEU B 1 97 ? -17.156 17.844 5.723 1 63.72 97 LEU B C 1
ATOM 1560 O O . LEU B 1 97 ? -17.766 17.188 6.562 1 63.72 97 LEU B O 1
ATOM 1564 N N . ALA B 1 98 ? -16.031 17.719 5.574 1 59.47 98 ALA B N 1
ATOM 1565 C CA . ALA B 1 98 ? -15.266 16.75 6.359 1 59.47 98 ALA B CA 1
ATOM 1566 C C . ALA B 1 98 ? -15.039 17.266 7.781 1 59.47 98 ALA B C 1
ATOM 1568 O O . ALA B 1 98 ? -14.594 16.5 8.648 1 59.47 98 ALA B O 1
ATOM 1569 N N . ASN B 1 99 ? -15.133 18.5 8.141 1 55.56 99 ASN B N 1
ATOM 1570 C CA 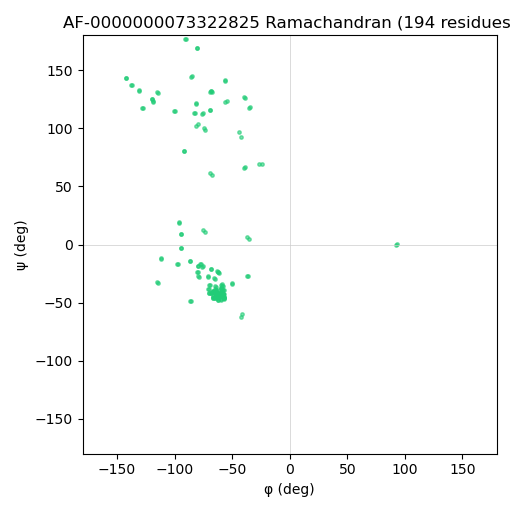. ASN B 1 99 ? -15.094 19.062 9.484 1 55.56 99 ASN B CA 1
ATOM 1571 C C . ASN B 1 99 ? -16.422 18.906 10.203 1 55.56 99 ASN B C 1
ATOM 1573 O O . ASN B 1 99 ? -17.484 19.156 9.617 1 55.56 99 ASN B O 1
#

Radius of gyration: 19.88 Å; Cα contacts (8 Å, |Δi|>4): 278; chains: 2; bounding box: 31×57×33 Å

pLDDT: mean 80.69, std 14.51, range [33.56, 96.38]

Foldseek 3Di:
DPLPPPPVVPDDPVVVVVVVVVVPDVVVVVVVVVVVVVVVVVVLQVLLPDQEDECAPHADELVRLLVSLLSNVNYNYYHCVNYPHPYDPVSVVSSVVSD/DPLPPPPVVVDDPVVVVVVVVVVPDVVVVVVVVVVVVVVVVVVLQVLLPDQEDECASHADELVRLLVSLLSNVNYNYYHCVNYPHPYDPVSVVSSVVSD

Organism: Populus trichocarpa (NCBI:txid3694)

Secondary structure (DSSP, 8-state):
------HHHHS-HHHHHHHHHT---HHHHHHHHHHHHHHHHHHHHHHHT-SEEE-TT----HHHHHHHHHH-TT--EEE-TT------HHHHHHHHHH-/------GGGGS-HHHHHHHHHT---HHHHHHHHHHHHHHHHHHHHHHHT-SEEE-TT----HHHHHHHHHH-TT--EEE-TT------HHHHHHHHHH-

InterPro domains:
  IPR001810 F-box domain [PF12937] (8-43)
  IPR032675 Leucine-rich repeat domain superfamily [G3DSA:3.80.10.10] (2-96)
  IPR036047 F-box-like domain superfamily [SSF81383] (5-46)

Sequence (198 aa):
MEKEEAGIDRLPIDLLAYIFGLITPFTDLAQASSVCRKWKEGVKQSLAQRNSLSFSGWKMDDDSTTRLVRLAYNLKELDMSRWGCQITDNGLYQISLANMEKEEAGIDRLPIDLLAYIFGLITPFTDLAQASSVCRKWKEGVKQSLAQRNSLSFSGWKMDDDSTTRLVRLAYNLKELDMSRWGCQITDNGLYQISLAN

Solvent-accessible surface area (backbone atoms only — not comparable to full-atom values): 10776 Å² total; per-residue (Å²): 127,77,77,74,63,56,74,65,75,72,50,54,58,68,56,46,10,51,58,46,55,70,53,73,58,44,61,59,55,52,46,56,42,49,50,28,50,50,52,39,50,14,46,48,53,22,47,25,69,29,46,62,47,52,41,58,84,41,79,39,47,35,67,59,46,33,53,50,51,57,48,20,72,50,50,78,42,75,42,57,82,69,24,76,36,64,62,44,73,65,24,54,49,49,46,60,63,64,106,128,76,75,74,63,58,74,65,76,71,50,54,57,68,57,47,10,52,58,46,54,70,53,74,57,45,62,59,54,52,45,55,42,50,48,28,50,51,51,38,50,14,46,49,52,23,46,26,68,29,45,61,49,51,41,57,84,39,79,38,46,35,67,59,46,32,52,49,52,57,47,20,72,50,51,77,45,77,43,56,80,68,23,77,35,64,61,43,73,65,25,55,49,49,45,61,64,64,103